Protein AF-0000000080176577 (afdb_homodimer)

Structure (mmCIF, N/CA/C/O backbone):
data_AF-0000000080176577-model_v1
#
loop_
_entity.id
_entity.type
_entity.pdbx_description
1 polymer Interleukin-17C
#
loop_
_atom_site.group_PDB
_atom_site.id
_atom_site.type_symbol
_atom_site.label_atom_id
_atom_site.label_alt_id
_atom_site.label_comp_id
_atom_site.label_asym_id
_atom_site.label_entity_id
_atom_site.label_seq_id
_atom_site.pdbx_PDB_ins_code
_atom_site.Cartn_x
_atom_site.Cartn_y
_atom_site.Cartn_z
_atom_site.occupancy
_atom_site.B_iso_or_equiv
_atom_site.auth_seq_id
_atom_site.auth_comp_id
_atom_site.auth_asym_id
_atom_site.auth_atom_id
_atom_site.pdbx_PDB_model_num
ATOM 1 N N . MET A 1 1 ? 22.406 46.312 59.625 1 52.75 1 MET A N 1
ATOM 2 C CA . MET A 1 1 ? 22.312 46.375 58.188 1 52.75 1 MET A CA 1
ATOM 3 C C . MET A 1 1 ? 22.375 45 57.562 1 52.75 1 MET A C 1
ATOM 5 O O . MET A 1 1 ? 21.953 44.812 56.406 1 52.75 1 MET A O 1
ATOM 9 N N . GLN A 1 2 ? 22.859 44 58.375 1 66.06 2 GLN A N 1
ATOM 10 C CA . GLN A 1 2 ? 23.062 42.688 57.812 1 66.06 2 GLN A CA 1
ATOM 11 C C . GLN A 1 2 ? 21.766 41.875 57.812 1 66.06 2 GLN A C 1
ATOM 13 O O . GLN A 1 2 ? 21.547 41.031 56.969 1 66.06 2 GLN A O 1
ATOM 18 N N . SER A 1 3 ? 20.875 42.25 58.719 1 69.19 3 SER A N 1
ATOM 19 C CA . SER A 1 3 ? 19.672 41.438 58.875 1 69.19 3 SER A CA 1
ATOM 20 C C . SER A 1 3 ? 18.641 41.75 57.812 1 69.19 3 SER A C 1
ATOM 22 O O . SER A 1 3 ? 17.891 40.875 57.375 1 69.19 3 SER A O 1
ATOM 24 N N . LEU A 1 4 ? 18.781 43.062 57.312 1 67.75 4 LEU A N 1
ATOM 25 C CA . LEU A 1 4 ? 17.828 43.469 56.312 1 67.75 4 LEU A CA 1
ATOM 26 C C . LEU A 1 4 ? 18.156 42.844 54.938 1 67.75 4 LEU A C 1
ATOM 28 O O . LEU A 1 4 ? 17.266 42.531 54.156 1 67.75 4 LEU A O 1
ATOM 32 N N . TRP A 1 5 ? 19.5 42.469 54.844 1 66.94 5 TRP A N 1
ATOM 33 C CA . TRP A 1 5 ? 19.938 41.875 53.594 1 66.94 5 TRP A CA 1
ATOM 34 C C . TRP A 1 5 ? 19.5 40.406 53.5 1 66.94 5 TRP A C 1
ATOM 36 O O . TRP A 1 5 ? 19.172 39.938 52.406 1 66.94 5 TRP A O 1
ATOM 46 N N . PHE A 1 6 ? 19.297 39.75 54.688 1 67.69 6 PHE A N 1
ATOM 47 C CA . PHE A 1 6 ? 18.906 38.344 54.688 1 67.69 6 PHE A CA 1
ATOM 48 C C . PHE A 1 6 ? 17.438 38.188 54.344 1 67.69 6 PHE A C 1
ATOM 50 O O . PHE A 1 6 ? 17.031 37.25 53.656 1 67.69 6 PHE A O 1
ATOM 57 N N . LEU A 1 7 ? 16.609 39.219 54.75 1 65.81 7 LEU A N 1
ATOM 58 C CA . LEU A 1 7 ? 15.172 39.125 54.5 1 65.81 7 LEU A CA 1
ATOM 59 C C . LEU A 1 7 ? 14.859 39.438 53.031 1 65.81 7 LEU A C 1
ATOM 61 O O . LEU A 1 7 ? 13.969 38.812 52.438 1 65.81 7 LEU A O 1
ATOM 65 N N . LEU A 1 8 ? 15.789 40.25 52.375 1 65.69 8 LEU A N 1
ATOM 66 C CA . LEU A 1 8 ? 15.578 40.594 50.969 1 65.69 8 LEU A CA 1
ATOM 67 C C . LEU A 1 8 ? 15.984 39.438 50.062 1 65.69 8 LEU A C 1
ATOM 69 O O . LEU A 1 8 ? 15.328 39.156 49.062 1 65.69 8 LEU A O 1
ATOM 73 N N . LEU A 1 9 ? 16.969 38.625 50.562 1 65.12 9 LEU A N 1
ATOM 74 C CA . LEU A 1 9 ? 17.438 37.469 49.781 1 65.12 9 LEU A CA 1
ATOM 75 C C . LEU A 1 9 ? 16.406 36.344 49.812 1 65.12 9 LEU A C 1
ATOM 77 O O . LEU A 1 9 ? 16.188 35.656 48.812 1 65.12 9 LEU A O 1
ATOM 81 N N . LEU A 1 10 ? 15.648 36.219 50.938 1 62.78 10 LEU A N 1
ATOM 82 C CA . LEU A 1 10 ? 14.672 35.156 51.031 1 62.78 10 LEU A CA 1
ATOM 83 C C . LEU A 1 10 ? 13.43 35.469 50.219 1 62.78 10 LEU A C 1
ATOM 85 O O . LEU A 1 10 ? 12.828 34.562 49.625 1 62.78 10 LEU A O 1
ATOM 89 N N . ALA A 1 11 ? 13.102 36.812 50.062 1 64.94 11 ALA A N 1
ATOM 90 C CA . ALA A 1 11 ? 11.93 37.219 49.281 1 64.94 11 ALA A CA 1
ATOM 91 C C . ALA A 1 11 ? 12.18 37.031 47.781 1 64.94 11 ALA A C 1
ATOM 93 O O . ALA A 1 11 ? 11.281 36.656 47.031 1 64.94 11 ALA A O 1
ATOM 94 N N . VAL A 1 12 ? 13.508 37.188 47.375 1 60.97 12 VAL A N 1
ATOM 95 C CA . VAL A 1 12 ? 13.836 37.031 45.969 1 60.97 12 VAL A CA 1
ATOM 96 C C . VAL A 1 12 ? 13.859 35.531 45.594 1 60.97 12 VAL A C 1
ATOM 98 O O . VAL A 1 12 ? 13.469 35.156 44.469 1 60.97 12 VAL A O 1
ATOM 101 N N . PHE A 1 13 ? 14.211 34.656 46.531 1 60.81 13 PHE A N 1
ATOM 102 C CA . PHE A 1 13 ? 14.266 33.219 46.25 1 60.81 13 PHE A CA 1
ATOM 103 C C . PHE A 1 13 ? 12.859 32.625 46.156 1 60.81 13 PHE A C 1
ATOM 105 O O . PHE A 1 13 ? 12.625 31.719 45.344 1 60.81 13 PHE A O 1
ATOM 112 N N . SER A 1 14 ? 11.906 33.219 46.875 1 58.22 14 SER A N 1
ATOM 113 C CA . SER A 1 14 ? 10.547 32.688 46.812 1 58.22 14 SER A CA 1
ATOM 114 C C . SER A 1 14 ? 9.852 33.125 45.531 1 58.22 14 SER A C 1
ATOM 116 O O . SER A 1 14 ? 9.055 32.344 44.969 1 58.22 14 SER A O 1
ATOM 118 N N . ALA A 1 15 ? 10.172 34.344 45 1 56.59 15 ALA A N 1
ATOM 119 C CA . ALA A 1 15 ? 9.531 34.812 43.781 1 56.59 15 ALA A CA 1
ATOM 120 C C . ALA A 1 15 ? 10.062 34.062 42.562 1 56.59 15 ALA A C 1
ATOM 122 O O . ALA A 1 15 ? 9.32 33.812 41.594 1 56.59 15 ALA A O 1
ATOM 123 N N . CYS A 1 16 ? 11.336 33.562 42.688 1 50.88 16 CYS A N 1
ATOM 124 C CA . CYS A 1 16 ? 11.914 32.875 41.531 1 50.88 16 CYS A CA 1
ATOM 125 C C . CYS A 1 16 ? 11.367 31.469 41.375 1 50.88 16 CYS A C 1
ATOM 127 O O . CYS A 1 16 ? 11.352 30.906 40.281 1 50.88 16 CYS A O 1
ATOM 129 N N . HIS A 1 17 ? 11.047 30.828 42.562 1 52.59 17 HIS A N 1
ATOM 130 C CA . HIS A 1 17 ? 10.57 29.453 42.438 1 52.59 17 HIS A CA 1
ATOM 131 C C . HIS A 1 17 ? 9.172 29.406 41.844 1 52.59 17 HIS A C 1
ATOM 133 O O . HIS A 1 17 ? 8.789 28.406 41.2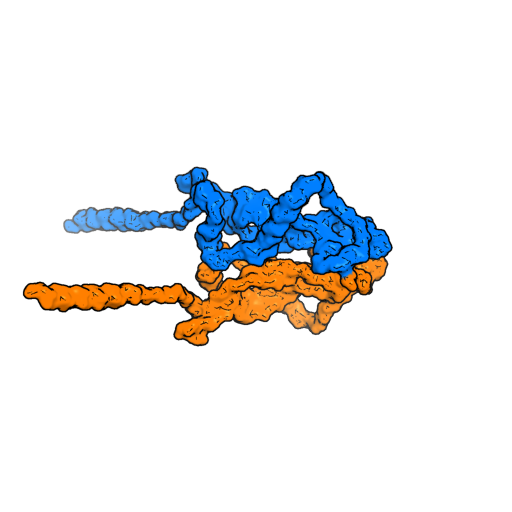5 1 52.59 17 HIS A O 1
ATOM 139 N N . VAL A 1 18 ? 8.398 30.484 42.125 1 47.84 18 VAL A N 1
ATOM 140 C CA . VAL A 1 18 ? 7.027 30.375 41.625 1 47.84 18 VAL A CA 1
ATOM 141 C C . VAL A 1 18 ? 7.008 30.484 40.094 1 47.84 18 VAL A C 1
ATOM 143 O O . VAL A 1 18 ? 6.125 29.922 39.438 1 47.84 18 VAL A O 1
ATOM 146 N N . TYR A 1 19 ? 8 31.172 39.531 1 48.25 19 TYR A N 1
ATOM 147 C CA . TYR A 1 19 ? 7.801 31.453 38.094 1 48.25 19 TYR A CA 1
ATOM 148 C C . TYR A 1 19 ? 8.078 30.203 37.25 1 48.25 19 TYR A C 1
ATOM 150 O O . TYR A 1 19 ? 7.746 30.172 36.062 1 48.25 19 TYR A O 1
ATOM 158 N N . ALA A 1 20 ? 8.867 29.359 37.875 1 45.28 20 ALA A N 1
ATOM 159 C CA . ALA A 1 20 ? 9.273 28.344 36.906 1 45.28 20 ALA A CA 1
ATOM 160 C C . ALA A 1 20 ? 8.211 27.25 36.781 1 45.28 20 ALA A C 1
ATOM 162 O O . ALA A 1 20 ? 8.445 26.234 36.156 1 45.28 20 ALA A O 1
ATOM 163 N N . LYS A 1 21 ? 7.254 27.297 37.688 1 46.28 21 LYS A N 1
ATOM 164 C CA . LYS A 1 21 ? 6.324 26.234 37.312 1 46.28 21 LYS A CA 1
ATOM 165 C C . LYS A 1 21 ? 5.754 26.469 35.938 1 46.28 21 LYS A C 1
ATOM 167 O O . LYS A 1 21 ? 4.785 27.219 35.75 1 46.28 21 LYS A O 1
ATOM 172 N N . GLY A 1 22 ? 6.59 26.672 34.969 1 42.62 22 GLY A N 1
ATOM 173 C CA . GLY A 1 22 ? 6.055 26.625 33.625 1 42.62 22 GLY A CA 1
ATOM 174 C C . GLY A 1 22 ? 5.031 25.531 33.406 1 42.62 22 GLY A C 1
ATOM 175 O O . GLY A 1 22 ? 5.305 24.359 33.688 1 42.62 22 GLY A O 1
ATOM 176 N N . ASN A 1 23 ? 3.766 25.734 33.719 1 42.25 23 ASN A N 1
ATOM 177 C CA . ASN A 1 23 ? 2.719 24.812 33.281 1 42.25 23 ASN A CA 1
ATOM 178 C C . ASN A 1 23 ? 3.07 24.172 31.938 1 42.25 23 ASN A C 1
ATOM 180 O O . ASN A 1 23 ? 3.113 24.844 30.906 1 42.25 23 ASN A O 1
ATOM 184 N N . HIS A 1 24 ? 3.994 23.328 31.906 1 46.44 24 HIS A N 1
ATOM 185 C CA . HIS A 1 24 ? 4.07 22.547 30.672 1 46.44 24 HIS A CA 1
ATOM 186 C C . HIS A 1 24 ? 2.68 22.219 30.141 1 46.44 24 HIS A C 1
ATOM 188 O O . HIS A 1 24 ? 2 21.344 30.672 1 46.44 24 HIS A O 1
ATOM 194 N N . LYS A 1 25 ? 1.824 23.156 29.797 1 49.69 25 LYS A N 1
ATOM 195 C CA . LYS A 1 25 ? 0.596 22.844 29.078 1 49.69 25 LYS A CA 1
ATOM 196 C C . LYS A 1 25 ? 0.783 21.609 28.188 1 49.69 25 LYS A C 1
ATOM 198 O O . LYS A 1 25 ? 1.709 21.562 27.375 1 49.69 25 LYS A O 1
ATOM 203 N N . LYS A 1 26 ? 0.485 20.438 28.656 1 54.09 26 LYS A N 1
ATOM 204 C CA . LYS A 1 26 ? 0.38 19.234 27.828 1 54.09 26 LYS A CA 1
ATOM 205 C C . LYS A 1 26 ? -0.144 19.562 26.438 1 54.09 26 LYS A C 1
ATOM 207 O O . LYS A 1 26 ? -1.074 20.359 26.281 1 54.09 26 LYS A O 1
ATOM 212 N N . PRO A 1 27 ? 0.603 19.234 25.406 1 56.47 27 PRO A N 1
ATOM 213 C CA . PRO A 1 27 ? 0.072 19.562 24.078 1 56.47 27 PRO A CA 1
ATOM 214 C C . PRO A 1 27 ? -1.418 19.25 23.938 1 56.47 27 PRO A C 1
ATOM 216 O O . PRO A 1 27 ? -1.877 18.203 24.406 1 56.47 27 PRO A O 1
ATOM 219 N N . HIS A 1 28 ? -2.318 20.266 24 1 65.31 28 HIS A N 1
ATOM 220 C CA . HIS A 1 28 ? -3.77 20.172 23.891 1 65.31 28 HIS A CA 1
ATOM 221 C C . HIS A 1 28 ? -4.176 19.203 22.781 1 65.31 28 HIS A C 1
ATOM 223 O O . HIS A 1 28 ? -3.855 19.406 21.609 1 65.31 28 HIS A O 1
ATOM 229 N N . VAL A 1 29 ? -4.418 17.875 23.156 1 79.06 29 VAL A N 1
ATOM 230 C CA . VAL A 1 29 ? -4.965 16.875 22.234 1 79.06 29 VAL A CA 1
ATOM 231 C C . VAL A 1 29 ? -6.363 17.297 21.781 1 79.06 29 VAL A C 1
ATOM 233 O O . VAL A 1 29 ? -7.195 17.688 22.609 1 79.06 29 VAL A O 1
ATOM 236 N N . HIS A 1 30 ? -6.539 17.484 20.5 1 85.44 30 HIS A N 1
ATOM 237 C CA . HIS A 1 30 ? -7.852 17.828 19.969 1 85.44 30 HIS A CA 1
ATOM 238 C C . HIS A 1 30 ? -8.828 16.656 20.094 1 85.44 30 HIS A C 1
ATOM 240 O O . HIS A 1 30 ? -8.484 15.523 19.766 1 85.44 30 HIS A O 1
ATOM 246 N N . CYS A 1 31 ? -9.945 16.953 20.672 1 90.81 31 CYS A N 1
ATOM 247 C CA . CYS A 1 31 ? -10.969 15.938 20.891 1 90.81 31 CYS A CA 1
ATOM 248 C C . CYS A 1 31 ? -12.234 16.25 20.109 1 90.81 31 CYS A C 1
ATOM 250 O O . CYS A 1 31 ? -12.531 17.422 19.859 1 90.81 31 CYS A O 1
ATOM 252 N N . PHE A 1 32 ? -12.922 15.211 19.672 1 89.31 32 PHE A N 1
ATOM 253 C CA . PHE A 1 32 ? -14.141 15.312 18.891 1 89.31 32 PHE A CA 1
ATOM 254 C C . PHE A 1 32 ? -15.305 14.625 19.594 1 89.31 32 PHE A C 1
ATOM 256 O O . PHE A 1 32 ? -15.117 13.625 20.281 1 89.31 32 PHE A O 1
ATOM 263 N N . THR A 1 33 ? -16.484 15.195 19.375 1 88.5 33 THR A N 1
ATOM 264 C CA . THR A 1 33 ? -17.688 14.516 19.812 1 88.5 33 THR A CA 1
ATOM 265 C C . THR A 1 33 ? -18.156 13.5 18.781 1 88.5 33 THR A C 1
ATOM 267 O O . THR A 1 33 ? -17.734 13.539 17.625 1 88.5 33 THR A O 1
ATOM 270 N N . ASN A 1 34 ? -19.031 12.641 19.219 1 84.44 34 ASN A N 1
ATOM 271 C CA . ASN A 1 34 ? -19.609 11.664 18.312 1 84.44 34 ASN A CA 1
ATOM 272 C C . ASN A 1 34 ? -20.344 12.344 17.156 1 84.44 34 ASN A C 1
ATOM 274 O O . ASN A 1 34 ? -20.344 11.844 16.031 1 84.44 34 ASN A O 1
ATOM 278 N N . GLN A 1 35 ? -20.922 13.43 17.406 1 83.69 35 GLN A N 1
ATOM 279 C CA . GLN A 1 35 ? -21.672 14.164 16.391 1 83.69 35 GLN A CA 1
ATOM 280 C C . GLN A 1 35 ? -20.734 14.742 15.336 1 83.69 35 GLN A C 1
ATOM 282 O O . GLN A 1 35 ? -21.031 14.711 14.148 1 83.69 35 GLN A O 1
ATOM 287 N N . GLU A 1 36 ? -19.594 15.188 15.875 1 83.62 36 GLU A N 1
ATOM 288 C CA . GLU A 1 36 ? -18.594 15.742 14.961 1 83.62 36 GLU A CA 1
ATOM 289 C C . GLU A 1 36 ? -17.984 14.664 14.086 1 83.62 36 GLU A C 1
ATOM 291 O O . GLU A 1 36 ? -17.547 14.938 12.961 1 83.62 36 GLU A O 1
ATOM 296 N N . LEU A 1 37 ? -17.953 13.508 14.656 1 82.56 37 LEU A N 1
ATOM 297 C CA . LEU A 1 37 ? -17.328 12.398 13.945 1 82.56 37 LEU A CA 1
ATOM 298 C C . LEU A 1 37 ? -18.312 11.773 12.953 1 82.56 37 LEU A C 1
ATOM 300 O O . LEU A 1 37 ? -17.906 10.992 12.086 1 82.56 37 LEU A O 1
ATOM 304 N N . ALA A 1 38 ? -19.656 12.023 13.109 1 74.06 38 ALA A N 1
ATOM 305 C CA . ALA A 1 38 ? -20.688 11.43 12.25 1 74.06 38 ALA A CA 1
ATOM 306 C C . ALA A 1 38 ? -20.609 12 10.836 1 74.06 38 ALA A C 1
ATOM 308 O O . ALA A 1 38 ? -21.031 11.352 9.875 1 74.06 38 ALA A O 1
ATOM 309 N N . SER A 1 39 ? -20.359 13.281 10.797 1 61.97 39 SER A N 1
ATOM 310 C CA . SER A 1 39 ? -20.25 13.898 9.484 1 61.97 39 SER A CA 1
ATOM 311 C C . SER A 1 39 ? -18.859 13.711 8.891 1 61.97 39 SER A C 1
ATOM 313 O O . SER A 1 39 ? -17.906 13.406 9.617 1 61.97 39 SER A O 1
ATOM 315 N N . PRO A 1 40 ? -18.766 14.156 7.707 1 58.88 40 PRO A N 1
ATOM 316 C CA . PRO A 1 40 ? -17.609 13.797 6.883 1 58.88 40 PRO A CA 1
ATOM 317 C C . PRO A 1 40 ? -16.281 14.102 7.566 1 58.88 40 PRO A C 1
ATOM 319 O O . PRO A 1 40 ? -16.188 15.039 8.359 1 58.88 40 PRO A O 1
ATOM 322 N N . SER A 1 41 ? -15.273 13.031 7.664 1 63.78 41 SER A N 1
ATOM 323 C CA . SER A 1 41 ? -13.945 12.617 8.109 1 63.78 41 SER A CA 1
ATOM 324 C C . SER A 1 41 ? -12.883 13.648 7.723 1 63.78 41 SER A C 1
ATOM 326 O O . SER A 1 41 ? -11.766 13.617 8.242 1 63.78 41 SER A O 1
ATOM 328 N N . LYS A 1 42 ? -13.391 14.812 7.094 1 73.44 42 LYS A N 1
ATOM 329 C CA . LYS A 1 42 ? -12.367 15.711 6.559 1 73.44 42 LYS A CA 1
ATOM 330 C C . LYS A 1 42 ? -11.641 16.438 7.68 1 73.44 42 LYS A C 1
ATOM 332 O O . LYS A 1 42 ? -10.422 16.609 7.633 1 73.44 42 LYS A O 1
ATOM 337 N N . ARG A 1 43 ? -12.453 16.812 8.688 1 77.56 43 ARG A N 1
ATOM 338 C CA . ARG A 1 43 ? -11.844 17.562 9.789 1 77.56 43 ARG A CA 1
ATOM 339 C C . ARG A 1 43 ? -10.867 16.672 10.57 1 77.56 43 ARG A C 1
ATOM 341 O O . ARG A 1 43 ? -9.812 17.141 11.008 1 77.56 43 ARG A O 1
ATOM 348 N N . VAL A 1 44 ? -11.281 15.484 10.711 1 81.5 44 VAL A N 1
ATOM 349 C CA . VAL A 1 44 ? -10.438 14.547 11.445 1 81.5 44 VAL A CA 1
ATOM 350 C C . VAL A 1 44 ? -9.125 14.336 10.695 1 81.5 44 VAL A C 1
ATOM 352 O O . VAL A 1 44 ? -8.047 14.406 11.289 1 81.5 44 VAL A O 1
ATOM 355 N N . VAL A 1 45 ? -9.219 14.188 9.422 1 80.25 45 VAL A N 1
ATOM 356 C CA . VAL A 1 45 ? -8.039 13.961 8.594 1 80.25 45 VAL A CA 1
ATOM 357 C C . VAL A 1 45 ? -7.125 15.18 8.641 1 80.25 45 VAL A C 1
ATOM 359 O O . VAL A 1 45 ? -5.914 15.047 8.852 1 80.25 45 VAL A O 1
ATOM 362 N N . GLN A 1 46 ? -7.766 16.344 8.57 1 79.56 46 GLN A N 1
ATOM 363 C CA . GLN A 1 46 ? -7 17.594 8.547 1 79.56 46 GLN A CA 1
ATOM 364 C C . GLN A 1 46 ? -6.246 17.797 9.859 1 79.56 46 GLN A C 1
ATOM 366 O O . GLN A 1 46 ? -5.098 18.234 9.859 1 79.56 46 GLN A O 1
ATOM 371 N N . HIS A 1 47 ? -6.891 17.391 10.844 1 80.5 47 HIS A N 1
ATOM 372 C CA . HIS A 1 47 ? -6.297 17.672 12.148 1 80.5 47 HIS A CA 1
ATOM 373 C C . HIS A 1 47 ? -5.227 16.641 12.492 1 80.5 47 HIS A C 1
ATOM 375 O O . HIS A 1 47 ? -4.176 16.984 13.039 1 80.5 47 HIS A O 1
ATOM 381 N N . PHE A 1 48 ? -5.422 15.438 12.195 1 85.38 48 PHE A N 1
ATOM 382 C CA . PHE A 1 48 ? -4.555 14.383 12.719 1 85.38 48 PHE A CA 1
ATOM 383 C C . PHE A 1 48 ? -3.539 13.953 11.672 1 85.38 48 PHE A C 1
ATOM 385 O O . PHE A 1 48 ? -2.51 13.359 12 1 85.38 48 PHE A O 1
ATOM 392 N N . VAL A 1 49 ? -3.762 14.094 10.406 1 82.56 49 VAL A N 1
ATOM 393 C CA . VAL A 1 49 ? -2.848 13.664 9.344 1 82.56 49 VAL A CA 1
ATOM 394 C C . VAL A 1 49 ? -2.336 14.891 8.586 1 82.56 49 VAL A C 1
ATOM 396 O O . VAL A 1 49 ? -1.174 15.273 8.734 1 82.56 49 VAL A O 1
ATOM 399 N N . GLY A 1 50 ? -3.197 15.578 7.926 1 77.62 50 GLY A N 1
ATOM 400 C CA . GLY A 1 50 ? -2.861 16.75 7.141 1 77.62 50 GLY A CA 1
ATOM 401 C C . GLY A 1 50 ? -3.986 17.203 6.23 1 77.62 50 GLY A C 1
ATOM 402 O O . GLY A 1 50 ? -4.891 16.422 5.922 1 77.62 50 GLY A O 1
ATOM 403 N N . HIS A 1 51 ? -3.846 18.406 5.863 1 74.38 51 HIS A N 1
ATOM 404 C CA . HIS A 1 51 ? -4.934 19.031 5.113 1 74.38 51 HIS A CA 1
ATOM 405 C C . HIS A 1 51 ? -4.938 18.562 3.66 1 74.38 51 HIS A C 1
ATOM 407 O O . HIS A 1 51 ? -5.945 18.688 2.967 1 74.38 51 HIS A O 1
ATOM 413 N N . ARG A 1 52 ? -3.896 17.969 3.268 1 79.06 52 ARG A N 1
ATOM 414 C CA . ARG A 1 52 ? -3.83 17.672 1.843 1 79.06 52 ARG A CA 1
ATOM 415 C C . ARG A 1 52 ? -3.945 16.172 1.6 1 79.06 52 ARG A C 1
ATOM 417 O O . ARG A 1 52 ? -4.07 15.727 0.455 1 79.06 52 ARG A O 1
ATOM 424 N N . MET A 1 53 ? -4 15.461 2.682 1 82.44 53 MET A N 1
ATOM 425 C CA . MET A 1 53 ? -4.125 14.016 2.539 1 82.44 53 MET A CA 1
ATOM 426 C C . MET A 1 53 ? -5.547 13.625 2.146 1 82.44 53 MET A C 1
ATOM 428 O O . MET A 1 53 ? -6.516 14.195 2.662 1 82.44 53 MET A O 1
ATOM 432 N N . ASP A 1 54 ? -5.656 12.711 1.166 1 87.12 54 ASP A N 1
ATOM 433 C CA . ASP A 1 54 ? -6.941 12.227 0.672 1 87.12 54 ASP A CA 1
ATOM 434 C C . ASP A 1 54 ? -6.973 10.703 0.619 1 87.12 54 ASP A C 1
ATOM 436 O O . ASP A 1 54 ? -6.453 10.102 -0.322 1 87.12 54 ASP A O 1
ATOM 440 N N . TRP A 1 55 ? -7.703 10.102 1.507 1 89.38 55 TRP A N 1
ATOM 441 C CA . TRP A 1 55 ? -7.754 8.641 1.596 1 89.38 55 TRP A CA 1
ATOM 442 C C . TRP A 1 55 ? -8.477 8.047 0.393 1 89.38 55 TRP A C 1
ATOM 444 O O . TRP A 1 55 ? -8.289 6.875 0.063 1 89.38 55 TRP A O 1
ATOM 454 N N . SER A 1 56 ? -9.281 8.812 -0.235 1 89.31 56 SER A N 1
ATOM 455 C CA . SER A 1 56 ? -10.055 8.281 -1.348 1 89.31 56 SER A CA 1
ATOM 456 C C . SER A 1 56 ? -9.164 7.922 -2.527 1 89.31 56 SER A C 1
ATOM 458 O O . SER A 1 56 ? -9.594 7.223 -3.447 1 89.31 56 SER A O 1
ATOM 460 N N . LYS A 1 57 ? -7.902 8.328 -2.455 1 91.12 57 LYS A N 1
ATOM 461 C CA . LYS A 1 57 ? -6.969 8.055 -3.543 1 91.12 57 LYS A CA 1
ATOM 462 C C . LYS A 1 57 ? -6.25 6.723 -3.326 1 91.12 57 LYS A C 1
ATOM 464 O O . LYS A 1 57 ? -5.547 6.242 -4.215 1 91.12 57 LYS A O 1
ATOM 469 N N . TYR A 1 58 ? -6.473 6.156 -2.158 1 92.75 58 TYR A N 1
ATOM 470 C CA . TYR A 1 58 ? -5.934 4.824 -1.905 1 92.75 58 TYR A CA 1
ATOM 471 C C . TYR A 1 58 ? -6.844 3.75 -2.49 1 92.75 58 TYR A C 1
ATOM 473 O O . TYR A 1 58 ? -8.07 3.834 -2.379 1 92.75 58 TYR A O 1
ATOM 481 N N . SER A 1 59 ? -6.246 2.74 -3.064 1 92.62 59 SER A N 1
ATOM 482 C CA . SER A 1 59 ? -6.984 1.692 -3.764 1 92.62 59 SER A CA 1
ATOM 483 C C . SER A 1 59 ? -7.988 1.011 -2.838 1 92.62 59 SER A C 1
ATOM 485 O O . SER A 1 59 ? -9.133 0.766 -3.227 1 92.62 59 SER A O 1
ATOM 487 N N . CYS A 1 60 ? -7.562 0.751 -1.571 1 94.88 60 CYS A N 1
ATOM 488 C CA . CYS A 1 60 ? -8.414 -0.013 -0.664 1 94.88 60 CYS A CA 1
ATOM 489 C C . CYS A 1 60 ? -9.602 0.816 -0.204 1 94.88 60 CYS A C 1
ATOM 491 O O . CYS A 1 60 ? -10.57 0.274 0.329 1 94.88 60 CYS A O 1
ATOM 493 N N . VAL A 1 61 ? -9.508 2.145 -0.365 1 94.12 61 VAL A N 1
ATOM 494 C CA . VAL A 1 61 ? -10.633 3.01 -0.03 1 94.12 61 VAL A CA 1
ATOM 495 C C . VAL A 1 61 ? -11.523 3.193 -1.256 1 94.12 61 VAL A C 1
ATOM 497 O O . VAL A 1 61 ? -12.75 3.121 -1.153 1 94.12 61 VAL A O 1
ATOM 500 N N . GLU A 1 62 ? -10.891 3.381 -2.391 1 93.25 62 GLU A N 1
ATOM 501 C CA . GLU A 1 62 ? -11.625 3.521 -3.643 1 93.25 62 GLU A CA 1
ATOM 502 C C . GLU A 1 62 ? -12.492 2.297 -3.914 1 93.25 62 GLU A C 1
ATOM 504 O O . GLU A 1 62 ? -13.633 2.426 -4.363 1 93.25 62 GLU A O 1
ATOM 509 N N . LEU A 1 63 ? -12.008 1.152 -3.648 1 94.94 63 LEU A N 1
ATOM 510 C CA . LEU A 1 63 ? -12.68 -0.11 -3.943 1 94.94 63 LEU A CA 1
ATOM 511 C C . LEU A 1 63 ? -13.922 -0.275 -3.084 1 94.94 63 LEU A C 1
ATOM 513 O O . LEU A 1 63 ? -14.859 -0.976 -3.473 1 94.94 63 LEU A O 1
ATOM 517 N N . VAL A 1 64 ? -13.93 0.38 -1.863 1 95.81 64 VAL A N 1
ATOM 518 C CA . VAL A 1 64 ? -15.078 0.255 -0.967 1 95.81 64 VAL A CA 1
ATOM 519 C C . VAL A 1 64 ? -16.344 0.75 -1.667 1 95.81 64 VAL A C 1
ATOM 521 O O . VAL A 1 64 ? -17.375 0.092 -1.621 1 95.81 64 VAL A O 1
ATOM 524 N N . GLU A 1 65 ? -16.25 1.863 -2.285 1 91.81 65 GLU A N 1
ATOM 525 C CA . GLU A 1 65 ? -17.406 2.414 -2.99 1 91.81 65 GLU A CA 1
ATOM 526 C C . GLU A 1 65 ? -17.906 1.45 -4.059 1 91.81 65 GLU A C 1
ATOM 528 O O . GLU A 1 65 ? -19.125 1.247 -4.199 1 91.81 65 GLU A O 1
ATOM 533 N N . GLN A 1 66 ? -17.031 0.872 -4.777 1 90.75 66 GLN A N 1
ATOM 534 C CA . GLN A 1 66 ? -17.391 -0.074 -5.832 1 90.75 66 GLN A CA 1
ATOM 535 C C . GLN A 1 66 ? -18.062 -1.314 -5.254 1 90.75 66 GLN A C 1
ATOM 537 O O . GLN A 1 66 ? -19.047 -1.81 -5.812 1 90.75 66 GLN A O 1
ATOM 542 N N . LEU A 1 67 ? -17.562 -1.752 -4.16 1 93.75 67 LEU A N 1
ATOM 543 C CA . LEU A 1 67 ? -18.094 -2.959 -3.527 1 93.75 67 LEU A CA 1
ATOM 544 C C . LEU A 1 67 ? -19.469 -2.709 -2.932 1 93.75 67 LEU A C 1
ATOM 546 O O . LEU A 1 67 ? -20.344 -3.584 -2.971 1 93.75 67 LEU A O 1
ATOM 550 N N . GLU A 1 68 ? -19.734 -1.586 -2.328 1 92.25 68 GLU A N 1
ATOM 551 C CA . GLU A 1 68 ? -21.016 -1.238 -1.735 1 92.25 68 GLU A CA 1
ATOM 552 C C . GLU A 1 68 ? -22.094 -1.074 -2.807 1 92.25 68 GLU A C 1
ATOM 554 O O . GLU A 1 68 ? -23.266 -1.404 -2.58 1 92.25 68 GLU A O 1
ATOM 559 N N . ASN A 1 69 ? -21.766 -0.594 -3.92 1 88.06 69 ASN A N 1
ATOM 560 C CA . ASN A 1 69 ? -22.703 -0.442 -5.023 1 88.06 69 ASN A CA 1
ATOM 561 C C . ASN A 1 69 ? -23.062 -1.788 -5.648 1 88.06 69 ASN A C 1
ATOM 563 O O . ASN A 1 69 ? -24.172 -1.979 -6.133 1 88.06 69 ASN A O 1
ATOM 567 N N . SER A 1 70 ? -22.094 -2.65 -5.695 1 77.81 70 SER A N 1
ATOM 568 C CA . SER A 1 70 ? -22.359 -3.982 -6.238 1 77.81 70 SER A CA 1
ATOM 569 C C . SER A 1 70 ? -23.203 -4.816 -5.281 1 77.81 70 SER A C 1
ATOM 571 O O . SER A 1 70 ? -24 -5.652 -5.715 1 77.81 70 SER A O 1
ATOM 573 N N . ASP A 1 71 ? -22.938 -4.762 -3.947 1 63.16 71 ASP A N 1
ATOM 574 C CA . ASP A 1 71 ? -23.688 -5.523 -2.953 1 63.16 71 ASP A CA 1
ATOM 575 C C . ASP A 1 71 ? -25.156 -5.113 -2.939 1 63.16 71 ASP A C 1
ATOM 577 O O . ASP A 1 71 ? -26.047 -5.93 -2.645 1 63.16 71 ASP A O 1
ATOM 581 N N . SER A 1 72 ? -25.453 -3.803 -3.039 1 57.22 72 SER A N 1
ATOM 582 C CA . SER A 1 72 ? -26.844 -3.391 -3.117 1 57.22 72 SER A CA 1
ATOM 583 C C . SER A 1 72 ? -27.578 -4.113 -4.246 1 57.22 72 SER A C 1
ATOM 585 O O . SER A 1 72 ? -28.766 -4.422 -4.129 1 57.22 72 SER A O 1
ATOM 587 N N . SER A 1 73 ? -26.969 -4.25 -5.367 1 52.97 73 SER A N 1
ATOM 588 C CA . SER A 1 73 ? -27.625 -4.977 -6.453 1 52.97 73 SER A CA 1
ATOM 589 C C . SER A 1 73 ? -27.641 -6.477 -6.184 1 52.97 73 SER A C 1
ATOM 591 O O . SER A 1 73 ? -28.531 -7.188 -6.672 1 52.97 73 SER A O 1
ATOM 593 N N . LYS A 1 74 ? -26.562 -6.883 -5.473 1 48.06 74 LYS A N 1
ATOM 594 C CA . LYS A 1 74 ? -26.438 -8.312 -5.203 1 48.06 74 LYS A CA 1
ATOM 595 C C . LYS A 1 74 ? -27.141 -8.688 -3.898 1 48.06 74 LYS A C 1
ATOM 597 O O . LYS A 1 74 ? -26.984 -9.805 -3.41 1 48.06 74 LYS A O 1
ATOM 602 N N . ARG A 1 75 ? -27.703 -7.754 -3.047 1 44.16 75 ARG A N 1
ATOM 603 C CA . ARG A 1 75 ? -28.453 -8.219 -1.885 1 44.16 75 ARG A CA 1
ATOM 604 C C . ARG A 1 75 ? -29.312 -9.43 -2.238 1 44.16 75 ARG A C 1
ATOM 606 O O . ARG A 1 75 ? -29.797 -10.125 -1.35 1 44.16 75 ARG A O 1
ATOM 613 N N . ARG A 1 76 ? -30.141 -9.188 -3.318 1 41.31 76 ARG A N 1
ATOM 614 C CA . ARG A 1 76 ? -31.062 -10.305 -3.527 1 41.31 76 ARG A CA 1
ATOM 615 C C . ARG A 1 76 ? -30.297 -11.617 -3.633 1 41.31 76 ARG A C 1
ATOM 617 O O . ARG A 1 76 ? -30.906 -12.688 -3.736 1 41.31 76 ARG A O 1
ATOM 624 N N . LYS A 1 77 ? -29.125 -11.609 -4.438 1 40.97 77 LYS A N 1
ATOM 625 C CA . LYS A 1 77 ? -28.594 -12.953 -4.633 1 40.97 77 LYS A CA 1
ATOM 626 C C . LYS A 1 77 ? -28 -13.5 -3.342 1 40.97 77 LYS A C 1
ATOM 628 O O . LYS A 1 77 ? -27.219 -12.812 -2.67 1 40.97 77 LYS A O 1
ATOM 633 N N . ARG A 1 78 ? -28.375 -14.555 -2.711 1 38.34 78 ARG A N 1
ATOM 634 C CA . ARG A 1 78 ? -28.219 -15.383 -1.521 1 38.34 78 ARG A CA 1
ATOM 635 C C . ARG A 1 78 ? -26.766 -15.383 -1.043 1 38.34 78 ARG A C 1
ATOM 637 O O . ARG A 1 78 ? -25.859 -15 -1.785 1 38.34 78 ARG A O 1
ATOM 644 N N . ASN A 1 79 ? -26.359 -16.156 0.053 1 41.88 79 ASN A N 1
ATOM 645 C CA . ASN A 1 79 ? -25.344 -16.75 0.929 1 41.88 79 ASN A CA 1
ATOM 646 C C . ASN A 1 79 ? -24.141 -17.25 0.141 1 41.88 79 ASN A C 1
ATOM 648 O O . ASN A 1 79 ? -23.547 -18.266 0.485 1 41.88 79 ASN A O 1
ATOM 652 N N . THR A 1 80 ? -23.969 -17.047 -1.138 1 47.06 80 THR A N 1
ATOM 653 C CA . THR A 1 80 ? -23.016 -17.953 -1.778 1 47.06 80 THR A CA 1
ATOM 654 C C . THR A 1 80 ? -21.609 -17.734 -1.222 1 47.06 80 THR A C 1
ATOM 656 O O . THR A 1 80 ? -21.094 -16.625 -1.229 1 47.06 80 THR A O 1
ATOM 659 N N . GLN A 1 81 ? -21.203 -18.453 -0.318 1 52.72 81 GLN A N 1
ATOM 660 C CA . GLN A 1 81 ? -19.859 -18.703 0.177 1 52.72 81 GLN A CA 1
ATOM 661 C C . GLN A 1 81 ? -18.828 -18.531 -0.935 1 52.72 81 GLN A C 1
ATOM 663 O O . GLN A 1 81 ? -18.938 -19.141 -1.999 1 52.72 81 GLN A O 1
ATOM 668 N N . VAL A 1 82 ? -18.297 -17.297 -1.145 1 62.31 82 VAL A N 1
ATOM 669 C CA . VAL A 1 82 ? -17.172 -17.125 -2.047 1 62.31 82 VAL A CA 1
ATOM 670 C C . VAL A 1 82 ? -16.266 -18.359 -2.01 1 62.31 82 VAL A C 1
ATOM 672 O O . VAL A 1 82 ? -15.68 -18.672 -0.974 1 62.31 82 VAL A O 1
ATOM 675 N N . SER A 1 83 ? -16.484 -19.438 -2.785 1 77.88 83 SER A N 1
ATOM 676 C CA . SER A 1 83 ? -15.75 -20.688 -2.918 1 77.88 83 SER A CA 1
ATOM 677 C C . SER A 1 83 ? -14.648 -20.578 -3.963 1 77.88 83 SER A C 1
ATOM 679 O O . SER A 1 83 ? -14.633 -19.641 -4.762 1 77.88 83 SER A O 1
ATOM 681 N N . CYS A 1 84 ? -13.625 -21.375 -3.805 1 87 84 CYS A N 1
ATOM 682 C CA . CYS A 1 84 ? -12.547 -21.516 -4.777 1 87 84 CYS A CA 1
ATOM 683 C C . CYS A 1 84 ? -13.102 -21.891 -6.148 1 87 84 CYS A C 1
ATOM 685 O O . CYS A 1 84 ? -13.773 -22.922 -6.297 1 87 84 CYS A O 1
ATOM 687 N N . PRO A 1 85 ? -12.984 -20.953 -7.07 1 80.44 85 PRO A N 1
ATOM 688 C CA . PRO A 1 85 ? -13.57 -21.219 -8.391 1 80.44 85 PRO A CA 1
ATOM 689 C C . PRO A 1 85 ? -12.828 -22.328 -9.148 1 80.44 85 PRO A C 1
ATOM 691 O O . PRO A 1 85 ? -11.664 -22.594 -8.859 1 80.44 85 PRO A O 1
ATOM 694 N N . ASN A 1 86 ? -13.703 -23.109 -9.898 1 78.19 86 ASN A N 1
ATOM 695 C CA . ASN A 1 86 ? -13.062 -23.859 -10.969 1 78.19 86 ASN A CA 1
ATOM 696 C C . ASN A 1 86 ? -12.578 -22.953 -12.094 1 78.19 86 ASN A C 1
ATOM 698 O O . ASN A 1 86 ? -13.367 -22.188 -12.664 1 78.19 86 ASN A O 1
ATOM 702 N N . PHE A 1 87 ? -11.328 -22.906 -12.148 1 75.38 87 PHE A N 1
ATOM 703 C CA . PHE A 1 87 ? -10.742 -22 -13.133 1 75.38 87 PHE A CA 1
ATOM 704 C C . PHE A 1 87 ? -11.203 -22.359 -14.539 1 75.38 87 PHE A C 1
ATOM 706 O O . PHE A 1 87 ? -11.109 -23.516 -14.961 1 75.38 87 PHE A O 1
ATOM 713 N N . ASN A 1 88 ? -12.07 -21.469 -15.062 1 73.94 88 ASN A N 1
ATOM 714 C CA . ASN A 1 88 ? -12.398 -21.531 -16.484 1 73.94 88 ASN A CA 1
ATOM 715 C C . ASN A 1 88 ? -11.469 -20.656 -17.312 1 73.94 88 ASN A C 1
ATOM 717 O O . ASN A 1 88 ? -11.648 -19.438 -17.375 1 73.94 88 ASN A O 1
ATOM 721 N N . PHE A 1 89 ? -10.492 -21.344 -17.875 1 67.94 89 PHE A N 1
ATOM 722 C CA . PHE A 1 89 ? -9.43 -20.656 -18.609 1 67.94 89 PHE A CA 1
ATOM 723 C C . PHE A 1 89 ? -10.016 -19.703 -19.641 1 67.94 89 PHE A C 1
ATOM 725 O O . PHE A 1 89 ? -9.508 -18.594 -19.828 1 67.94 89 PHE A O 1
ATOM 732 N N . ILE A 1 90 ? -11.086 -20.047 -20.156 1 65.38 90 ILE A N 1
ATOM 733 C CA . ILE A 1 90 ? -11.648 -19.219 -21.219 1 65.38 90 ILE A CA 1
ATOM 734 C C . ILE A 1 90 ? -12.242 -17.938 -20.609 1 65.38 90 ILE A C 1
ATOM 736 O O . ILE A 1 90 ? -11.93 -16.844 -21.062 1 65.38 90 ILE A O 1
ATOM 740 N N . ALA A 1 91 ? -12.945 -18.062 -19.625 1 69.25 91 ALA A N 1
ATOM 741 C CA . ALA A 1 91 ? -13.641 -16.906 -19.047 1 69.25 91 ALA A CA 1
ATOM 742 C C . ALA A 1 91 ? -12.688 -16.047 -18.219 1 69.25 91 ALA A C 1
ATOM 744 O O . ALA A 1 91 ? -12.719 -14.82 -18.297 1 69.25 91 ALA A O 1
ATOM 745 N N . ASP A 1 92 ? -11.797 -16.656 -17.609 1 71.56 92 ASP A N 1
ATOM 746 C CA . ASP A 1 92 ? -10.93 -15.938 -16.688 1 71.56 92 ASP A CA 1
ATOM 747 C C . ASP A 1 92 ? -9.797 -15.234 -17.438 1 71.56 92 ASP A C 1
ATOM 749 O O . ASP A 1 92 ? -9.352 -14.164 -17.031 1 71.56 92 ASP A O 1
ATOM 753 N N . ASN A 1 93 ? -9.453 -15.82 -18.578 1 72 93 ASN A N 1
ATOM 754 C CA . ASN A 1 93 ? -8.406 -15.211 -19.391 1 72 93 ASN A CA 1
ATOM 755 C C . ASN A 1 93 ? -8.875 -13.898 -20.016 1 72 93 ASN A C 1
ATOM 757 O O . ASN A 1 93 ? -8.062 -13.016 -20.281 1 72 93 ASN A O 1
ATOM 761 N N . LYS A 1 94 ? -10.25 -13.773 -20.125 1 75.75 94 LYS A N 1
ATOM 762 C CA . LYS A 1 94 ? -10.773 -12.602 -20.812 1 75.75 94 LYS A CA 1
ATOM 763 C C . LYS A 1 94 ? -10.891 -11.406 -19.859 1 75.75 94 LYS A C 1
ATOM 765 O O . LYS A 1 94 ? -11.016 -10.266 -20.312 1 75.75 94 LYS A O 1
ATOM 770 N N . SER A 1 95 ? -10.703 -11.727 -18.656 1 82.69 95 SER A N 1
ATOM 771 C CA . SER A 1 95 ? -10.828 -10.633 -17.703 1 82.69 95 SER A CA 1
ATOM 772 C C . SER A 1 95 ? -9.57 -9.766 -17.688 1 82.69 95 SER A C 1
ATOM 774 O O . SER A 1 95 ? -8.461 -10.266 -17.891 1 82.69 95 SER A O 1
ATOM 776 N N . ASN A 1 96 ? -9.812 -8.508 -17.531 1 85.44 96 ASN A N 1
ATOM 777 C CA . ASN A 1 96 ? -8.672 -7.609 -17.391 1 85.44 96 ASN A CA 1
ATOM 778 C C . ASN A 1 96 ? -8.211 -7.504 -15.945 1 85.44 96 ASN A C 1
ATOM 780 O O . ASN A 1 96 ? -7.176 -6.906 -15.664 1 85.44 96 ASN A O 1
ATOM 784 N N . GLU A 1 97 ? -8.922 -8.109 -15.094 1 91.5 97 GLU A N 1
ATOM 785 C CA . GLU A 1 97 ? -8.594 -8.016 -13.672 1 91.5 97 GLU A CA 1
ATOM 786 C C . GLU A 1 97 ? -7.57 -9.078 -13.273 1 91.5 97 GLU A C 1
ATOM 788 O O . GLU A 1 97 ? -7.812 -10.273 -13.445 1 91.5 97 GLU A O 1
ATOM 793 N N . ILE A 1 98 ? -6.566 -8.641 -12.719 1 95.62 98 ILE A N 1
ATOM 794 C CA . ILE A 1 98 ? -5.492 -9.531 -12.289 1 95.62 98 ILE A CA 1
ATOM 795 C C . ILE A 1 98 ? -6.039 -10.555 -11.297 1 95.62 98 ILE A C 1
ATOM 797 O O . ILE A 1 98 ? -5.676 -11.734 -11.352 1 95.62 98 ILE A O 1
ATOM 801 N N . SER A 1 99 ? -6.938 -10.164 -10.43 1 95.44 99 SER A N 1
ATOM 802 C CA . SER A 1 99 ? -7.465 -11.016 -9.367 1 95.44 99 SER A CA 1
ATOM 803 C C . SER A 1 99 ? -8.227 -12.203 -9.945 1 95.44 99 SER A C 1
ATOM 805 O O . SER A 1 99 ? -8.211 -13.297 -9.375 1 95.44 99 SER A O 1
ATOM 807 N N . LYS A 1 100 ? -8.828 -12.047 -11.109 1 92.69 100 LYS A N 1
ATOM 808 C CA . LYS A 1 100 ? -9.633 -13.094 -11.734 1 92.69 100 LYS A CA 1
ATOM 809 C C . LYS A 1 100 ? -8.773 -14.023 -12.586 1 92.69 100 LYS A C 1
ATOM 811 O O . LYS A 1 100 ? -9.102 -15.195 -12.75 1 92.69 100 LYS A O 1
ATOM 816 N N . ARG A 1 101 ? -7.707 -13.547 -13.055 1 95.06 101 ARG A N 1
ATOM 817 C CA . ARG A 1 101 ? -6.84 -14.328 -13.922 1 95.06 101 ARG A CA 1
ATOM 818 C C . ARG A 1 101 ? -5.766 -15.055 -13.117 1 95.06 101 ARG A C 1
ATOM 820 O O . ARG A 1 101 ? -5.07 -15.93 -13.633 1 95.06 101 ARG A O 1
ATOM 827 N N . SER A 1 102 ? -5.617 -14.656 -11.859 1 96.44 102 SER A N 1
ATOM 828 C CA . SER A 1 102 ? -4.59 -15.242 -11.008 1 96.44 102 SER A CA 1
ATOM 829 C C . SER A 1 102 ? -4.914 -16.688 -10.664 1 96.44 102 SER A C 1
ATOM 831 O O . SER A 1 102 ? -6.074 -17.031 -10.414 1 96.44 102 SER A O 1
ATOM 833 N N . ILE A 1 103 ? -3.822 -17.531 -10.578 1 96.06 103 ILE A N 1
ATOM 834 C CA . ILE A 1 103 ? -4.031 -18.906 -10.133 1 96.06 103 ILE A CA 1
ATOM 835 C C . ILE A 1 103 ? -4.156 -18.938 -8.609 1 96.06 103 ILE A C 1
ATOM 837 O O . ILE A 1 103 ? -4.34 -20.016 -8.016 1 96.06 103 ILE A O 1
ATOM 841 N N . SER A 1 104 ? -3.99 -17.859 -7.992 1 96.75 104 SER A N 1
ATOM 842 C CA . SER A 1 104 ? -4.422 -17.562 -6.629 1 96.75 104 SER A CA 1
ATOM 843 C C . SER A 1 104 ? -5.496 -16.484 -6.613 1 96.75 104 SER A C 1
ATOM 845 O O . SER A 1 104 ? -5.25 -15.367 -6.156 1 96.75 104 SER A O 1
ATOM 847 N N . PRO A 1 105 ? -6.664 -16.859 -7.113 1 96.06 105 PRO A N 1
ATOM 848 C CA . PRO A 1 105 ? -7.691 -15.828 -7.262 1 96.06 105 PRO A CA 1
ATOM 849 C C . PRO A 1 105 ? -8.117 -15.219 -5.926 1 96.06 105 PRO A C 1
ATOM 851 O O . PRO A 1 105 ? -8.07 -15.898 -4.895 1 96.06 105 PRO A O 1
ATOM 854 N N . TRP A 1 106 ? -8.453 -13.93 -5.996 1 95.94 106 TRP A N 1
ATOM 855 C CA . TRP A 1 106 ? -8.93 -13.281 -4.777 1 95.94 106 TRP A CA 1
ATOM 856 C C . TRP A 1 106 ? -10.086 -12.344 -5.078 1 95.94 106 TRP A C 1
ATOM 858 O O . TRP A 1 106 ? -10.352 -12.031 -6.242 1 95.94 106 TRP A O 1
ATOM 868 N N . THR A 1 107 ? -10.766 -12.062 -4.043 1 94.94 107 THR A N 1
ATOM 869 C CA . THR A 1 107 ? -11.812 -11.039 -4.051 1 94.94 107 THR A CA 1
ATOM 870 C C . THR A 1 107 ? -11.57 -10.023 -2.938 1 94.94 107 THR A C 1
ATOM 872 O O . THR A 1 107 ? -10.633 -10.164 -2.15 1 94.94 107 THR A O 1
ATOM 875 N N . TYR A 1 108 ? -12.32 -8.945 -3.039 1 95.56 108 TYR A N 1
ATOM 876 C CA . TYR A 1 108 ? -12.234 -7.945 -1.98 1 95.56 108 TYR A CA 1
ATOM 877 C C . TYR A 1 108 ? -13.477 -7.977 -1.101 1 95.56 108 TYR A C 1
ATOM 879 O O . TYR A 1 108 ? -14.594 -8.148 -1.598 1 95.56 108 TYR A O 1
ATOM 887 N N . ARG A 1 109 ? -13.18 -7.879 0.152 1 95.75 109 ARG A N 1
ATOM 888 C CA . ARG A 1 109 ? -14.25 -7.723 1.129 1 95.75 109 ARG A CA 1
ATOM 889 C C . ARG A 1 109 ? -14.102 -6.418 1.902 1 95.75 109 ARG A C 1
ATOM 891 O O . ARG A 1 109 ? -12.992 -5.93 2.1 1 95.75 109 ARG A O 1
ATOM 898 N N . ILE A 1 110 ? -15.219 -5.867 2.312 1 96.69 110 ILE A N 1
ATOM 899 C CA . ILE A 1 110 ? -15.172 -4.645 3.105 1 96.69 110 ILE A CA 1
ATOM 900 C C . ILE A 1 110 ? -14.883 -4.984 4.566 1 96.69 110 ILE A C 1
ATOM 902 O O . ILE A 1 110 ? -15.656 -5.703 5.203 1 96.69 110 ILE A O 1
ATOM 906 N N . ASP A 1 111 ? -13.766 -4.621 5.059 1 97.88 111 ASP A N 1
ATOM 907 C CA . ASP A 1 111 ? -13.453 -4.684 6.484 1 97.88 111 ASP A CA 1
ATOM 908 C C . ASP A 1 111 ? -13.945 -3.438 7.211 1 97.88 111 ASP A C 1
ATOM 910 O O . ASP A 1 111 ? -13.594 -2.316 6.84 1 97.88 111 ASP A O 1
ATOM 914 N N . VAL A 1 112 ? -14.742 -3.613 8.219 1 96.69 112 VAL A N 1
ATOM 915 C CA . VAL A 1 112 ? -15.328 -2.494 8.953 1 96.69 112 VAL A CA 1
ATOM 916 C C . VAL A 1 112 ? -14.75 -2.447 10.367 1 96.69 112 VAL A C 1
ATOM 918 O O . VAL A 1 112 ? -14.742 -3.457 11.07 1 96.69 112 VAL A O 1
ATOM 921 N N . ASP A 1 113 ? -14.266 -1.342 10.727 1 95.62 113 ASP A N 1
ATOM 922 C CA . ASP A 1 113 ? -13.789 -1.046 12.07 1 95.62 113 ASP A CA 1
ATOM 923 C C . ASP A 1 113 ? -14.266 0.327 12.539 1 95.62 113 ASP A C 1
ATOM 925 O O . ASP A 1 113 ? -13.812 1.354 12.031 1 95.62 113 ASP A O 1
ATOM 929 N N . GLU A 1 114 ? -15.102 0.387 13.516 1 91.44 114 GLU A N 1
ATOM 930 C CA . GLU A 1 114 ? -15.719 1.629 13.977 1 91.44 114 GLU A CA 1
ATOM 931 C C . GLU A 1 114 ? -14.703 2.508 14.703 1 91.44 114 GLU A C 1
ATOM 933 O O . GLU A 1 114 ? -14.938 3.701 14.906 1 91.44 114 GLU A O 1
ATOM 938 N N . ASN A 1 115 ? -13.656 1.933 15.117 1 92.75 115 ASN A N 1
ATOM 939 C CA . ASN A 1 115 ? -12.656 2.684 15.867 1 92.75 115 ASN A CA 1
ATOM 940 C C . ASN A 1 115 ? -11.484 3.102 14.984 1 92.75 115 ASN A C 1
ATOM 942 O O . ASN A 1 115 ? -10.406 3.42 15.484 1 92.75 115 ASN A O 1
ATOM 946 N N . ARG A 1 116 ? -11.703 3.027 13.719 1 93.31 116 ARG A N 1
ATOM 947 C CA . ARG A 1 116 ? -10.672 3.369 12.75 1 93.31 116 ARG A CA 1
ATOM 948 C C . ARG A 1 116 ? -11.188 4.391 11.742 1 93.31 116 ARG A C 1
ATOM 950 O O . ARG A 1 116 ? -12.375 4.41 11.414 1 93.31 116 ARG A O 1
ATOM 957 N N . PHE A 1 117 ? -10.297 5.316 11.336 1 89.31 117 PHE A N 1
ATOM 958 C CA . PHE A 1 117 ? -10.562 6.156 10.18 1 89.31 117 PHE A CA 1
ATOM 959 C C . PHE A 1 117 ? -9.539 5.902 9.078 1 89.31 117 PHE A C 1
ATOM 961 O O . PHE A 1 117 ? -8.336 5.961 9.312 1 89.31 117 PHE A O 1
ATOM 968 N N . PRO A 1 118 ? -9.938 5.699 7.805 1 91.56 118 PRO A N 1
ATOM 969 C CA . PRO A 1 118 ? -11.312 5.438 7.383 1 91.56 118 PRO A CA 1
ATOM 970 C C . PRO A 1 118 ? -11.891 4.168 8.008 1 91.56 118 PRO A C 1
ATOM 972 O O . PRO A 1 118 ? -11.164 3.197 8.227 1 91.56 118 PRO A O 1
ATOM 975 N N . GLN A 1 119 ? -13.156 4.098 8.164 1 92.56 119 GLN A N 1
ATOM 976 C CA . GLN A 1 119 ? -13.797 2.988 8.867 1 92.56 119 GLN A CA 1
ATOM 977 C C . GLN A 1 119 ? -13.883 1.756 7.969 1 92.56 119 GLN A C 1
ATOM 979 O O . GLN A 1 119 ? -13.875 0.625 8.461 1 92.56 119 GLN A O 1
ATOM 984 N N . LYS A 1 120 ? -14.062 2.031 6.719 1 95.12 120 LYS A N 1
ATOM 985 C CA . LYS A 1 120 ? -14.211 0.934 5.77 1 95.12 120 LYS A CA 1
ATOM 986 C C . LYS A 1 120 ? -13.008 0.844 4.84 1 95.12 120 LYS A C 1
ATOM 988 O O . LYS A 1 120 ? -12.586 1.849 4.262 1 95.12 120 LYS A O 1
ATOM 993 N N . LEU A 1 121 ? -12.43 -0.333 4.781 1 97.06 121 LEU A N 1
ATOM 994 C CA . LEU A 1 121 ? -11.336 -0.63 3.861 1 97.06 121 LEU A CA 1
ATOM 995 C C . LEU A 1 121 ? -11.617 -1.916 3.09 1 97.06 121 LEU A C 1
ATOM 997 O O . LEU A 1 121 ? -12.242 -2.84 3.617 1 97.06 121 LEU A O 1
ATOM 1001 N N . ALA A 1 122 ? -11.195 -1.927 1.867 1 97.62 122 ALA A N 1
ATOM 1002 C CA . ALA A 1 122 ? -11.273 -3.156 1.082 1 97.62 122 ALA A CA 1
ATOM 1003 C C . ALA A 1 122 ? -10.062 -4.051 1.34 1 97.62 122 ALA A C 1
ATOM 1005 O O . ALA A 1 122 ? -8.922 -3.627 1.15 1 97.62 122 ALA A O 1
ATOM 1006 N N . PHE A 1 123 ? -10.32 -5.246 1.778 1 98.12 123 PHE A N 1
ATOM 1007 C CA . PHE A 1 123 ? -9.289 -6.246 2.035 1 98.12 123 PHE A CA 1
ATOM 1008 C C . PHE A 1 123 ? -9.352 -7.367 1.004 1 98.12 123 PHE A C 1
ATOM 1010 O O . PHE A 1 123 ? -10.43 -7.918 0.745 1 98.12 123 PHE A O 1
ATOM 1017 N N . ALA A 1 124 ? -8.211 -7.656 0.448 1 97.88 124 ALA A N 1
ATOM 1018 C CA . ALA A 1 124 ? -8.156 -8.836 -0.41 1 97.88 124 ALA A CA 1
ATOM 1019 C C . ALA A 1 124 ? -8.344 -10.117 0.404 1 97.88 124 ALA A C 1
ATOM 1021 O O . ALA A 1 124 ? -7.828 -10.234 1.517 1 97.88 124 ALA A O 1
ATOM 1022 N N . LYS A 1 125 ? -9.094 -11.031 -0.116 1 97.12 125 LYS A N 1
ATOM 1023 C CA . LYS A 1 125 ? -9.266 -12.383 0.42 1 97.12 125 LYS A CA 1
ATOM 1024 C C . LYS A 1 125 ? -8.992 -13.438 -0.646 1 97.12 125 LYS A C 1
ATOM 1026 O O . LYS A 1 125 ? -9.648 -13.461 -1.688 1 97.12 125 LYS A O 1
ATOM 1031 N N . CYS A 1 126 ? -8.039 -14.305 -0.33 1 97.31 126 CYS A N 1
ATOM 1032 C CA . CYS A 1 126 ? -7.777 -15.398 -1.259 1 97.31 126 CYS A CA 1
ATOM 1033 C C . CYS A 1 126 ? -8.961 -16.359 -1.314 1 97.31 126 CYS A C 1
ATOM 1035 O O . CYS A 1 126 ? -9.461 -16.797 -0.276 1 97.31 126 CYS A O 1
ATOM 1037 N N . LEU A 1 127 ? -9.352 -16.719 -2.457 1 95.56 127 LEU A N 1
ATOM 1038 C CA . LEU A 1 127 ? -10.547 -17.531 -2.635 1 95.56 127 LEU A CA 1
ATOM 1039 C C . LEU A 1 127 ? -10.258 -19 -2.334 1 95.56 127 LEU A C 1
ATOM 1041 O O . LEU A 1 127 ? -11.172 -19.75 -2.016 1 95.56 127 LEU A O 1
ATOM 1045 N N . CYS A 1 128 ? -9.008 -19.391 -2.498 1 95.25 128 CYS A N 1
ATOM 1046 C CA . CYS A 1 128 ? -8.594 -20.781 -2.271 1 95.25 128 CYS A CA 1
ATOM 1047 C C . CYS A 1 128 ? -7.504 -20.844 -1.21 1 95.25 128 CYS A C 1
ATOM 1049 O O . CYS A 1 128 ? -6.781 -19.875 -0.983 1 95.25 128 CYS A O 1
ATOM 1051 N N . ASN A 1 129 ? -7.414 -22.016 -0.538 1 95.94 129 ASN A N 1
ATOM 1052 C CA . ASN A 1 129 ? -6.297 -22.266 0.37 1 95.94 129 ASN A CA 1
ATOM 1053 C C . ASN A 1 129 ? -5.016 -22.594 -0.391 1 95.94 129 ASN A C 1
ATOM 1055 O O . ASN A 1 129 ? -3.916 -22.297 0.077 1 95.94 129 ASN A O 1
ATOM 1059 N N . HIS A 1 130 ? -5.289 -23.188 -1.513 1 96.94 130 HIS A N 1
ATOM 1060 C CA . HIS A 1 130 ? -4.203 -23.547 -2.412 1 96.94 130 HIS A CA 1
ATOM 1061 C C . HIS A 1 130 ? -4.328 -22.828 -3.752 1 96.94 130 HIS A C 1
ATOM 1063 O O . HIS A 1 130 ? -4.996 -21.797 -3.846 1 96.94 130 HIS A O 1
ATOM 1069 N N . CYS A 1 131 ? -3.521 -23.188 -4.711 1 96.81 131 CYS A N 1
ATOM 1070 C CA . CYS A 1 131 ? -3.562 -22.516 -6.008 1 96.81 131 CYS A CA 1
ATOM 1071 C C . CYS A 1 131 ? -4.141 -23.438 -7.074 1 96.81 131 CYS A C 1
ATOM 1073 O O . CYS A 1 131 ? -4.254 -24.656 -6.859 1 96.81 131 CYS A O 1
ATOM 1075 N N . ILE A 1 132 ? -4.504 -22.844 -8.141 1 94.19 132 ILE A N 1
ATOM 1076 C CA . ILE A 1 132 ? -5.172 -23.578 -9.211 1 94.19 132 ILE A CA 1
ATOM 1077 C C . ILE A 1 132 ? -4.137 -24.094 -10.203 1 94.19 132 ILE A C 1
ATOM 1079 O O . ILE A 1 132 ? -3.236 -23.359 -10.609 1 94.19 132 ILE A O 1
ATOM 1083 N N . SER A 1 133 ? -4.324 -25.359 -10.586 1 91.25 133 SER A N 1
ATOM 1084 C CA . SER A 1 133 ? -3.482 -25.953 -11.609 1 91.25 133 SER A CA 1
ATOM 1085 C C . SER A 1 133 ? -3.941 -25.547 -13.008 1 91.25 133 SER A C 1
ATOM 1087 O O . SER A 1 133 ? -5.109 -25.734 -13.359 1 91.25 133 SER A O 1
ATOM 1089 N N . THR A 1 134 ? -2.971 -25.078 -13.75 1 87.12 134 THR A N 1
ATOM 1090 C CA . THR A 1 134 ? -3.328 -24.719 -15.117 1 87.12 134 THR A CA 1
ATOM 1091 C C . THR A 1 134 ? -3.59 -25.969 -15.953 1 87.12 134 THR A C 1
ATOM 1093 O O . THR A 1 134 ? -4.191 -25.891 -17.031 1 87.12 134 THR A O 1
ATOM 1096 N N . TYR A 1 135 ? -3.188 -27.094 -15.523 1 85.44 135 TYR A N 1
ATOM 1097 C CA . TYR A 1 135 ? -3.348 -28.359 -16.234 1 85.44 135 TYR A CA 1
ATOM 1098 C C . TYR A 1 135 ? -4.742 -28.922 -16.016 1 85.44 135 TYR A C 1
ATOM 1100 O O . TYR A 1 135 ? -5.406 -29.344 -16.969 1 85.44 135 TYR A O 1
ATOM 1108 N N . THR A 1 136 ? -5.191 -28.844 -14.773 1 86.69 136 THR A N 1
ATOM 1109 C CA . THR A 1 136 ? -6.453 -29.484 -14.438 1 86.69 136 THR A CA 1
ATOM 1110 C C . THR A 1 136 ? -7.574 -28.469 -14.305 1 86.69 136 THR A C 1
ATOM 1112 O O . THR A 1 136 ? -8.758 -28.812 -14.367 1 86.69 136 THR A O 1
ATOM 1115 N N . GLY A 1 137 ? -7.227 -27.25 -14 1 87.56 137 GLY A N 1
ATOM 1116 C CA . GLY A 1 137 ? -8.211 -26.219 -13.711 1 87.56 137 GLY A CA 1
ATOM 1117 C C . GLY A 1 137 ? -8.75 -26.297 -12.297 1 87.56 137 GLY A C 1
ATOM 1118 O O . GLY A 1 137 ? -9.68 -25.562 -11.945 1 87.56 137 GLY A O 1
ATOM 1119 N N . LYS A 1 138 ? -8.133 -27.172 -11.5 1 90.5 138 LYS A N 1
ATOM 1120 C CA . LYS A 1 138 ? -8.602 -27.375 -10.133 1 90.5 138 LYS A CA 1
ATOM 1121 C C . LYS A 1 138 ? -7.539 -26.969 -9.117 1 90.5 138 LYS A C 1
ATOM 1123 O O . LYS A 1 138 ? -6.363 -26.844 -9.461 1 90.5 138 LYS A O 1
ATOM 1128 N N . GLU A 1 139 ? -8.023 -26.734 -7.945 1 93.19 139 GLU A N 1
ATOM 1129 C CA . GLU A 1 139 ? -7.121 -26.391 -6.848 1 93.19 139 GLU A CA 1
ATOM 1130 C C . GLU A 1 139 ? -6.141 -27.531 -6.578 1 93.19 139 GLU A C 1
ATOM 1132 O O . GLU A 1 139 ? -6.523 -28.703 -6.594 1 93.19 139 GLU A O 1
ATOM 1137 N N . THR A 1 140 ? -4.902 -27.234 -6.441 1 91.56 140 THR A N 1
ATOM 1138 C CA . THR A 1 140 ? -3.857 -28.203 -6.156 1 91.56 140 THR A CA 1
ATOM 1139 C C . THR A 1 140 ? -3.148 -27.875 -4.848 1 91.56 140 THR A C 1
ATOM 1141 O O . THR A 1 140 ? -2.904 -26.703 -4.543 1 91.56 140 THR A O 1
ATOM 1144 N N . SER A 1 141 ? -2.738 -28.906 -4.086 1 93.06 141 SER A N 1
ATOM 1145 C CA . SER A 1 141 ? -2.068 -28.703 -2.805 1 93.06 141 SER A CA 1
ATOM 1146 C C . SER A 1 141 ? -0.565 -28.516 -2.988 1 93.06 141 SER A C 1
ATOM 1148 O O . SER A 1 141 ? 0.167 -28.344 -2.014 1 93.06 141 SER A O 1
ATOM 1150 N N . ALA A 1 142 ? -0.164 -28.5 -4.23 1 92 142 ALA A N 1
ATOM 1151 C CA . ALA A 1 142 ? 1.257 -28.312 -4.516 1 92 142 ALA A CA 1
ATOM 1152 C C . ALA A 1 142 ? 1.709 -26.906 -4.117 1 92 142 ALA A C 1
ATOM 1154 O O . ALA A 1 142 ? 2.895 -26.672 -3.869 1 92 142 ALA A O 1
ATOM 1155 N N . LEU A 1 143 ? 0.786 -26 -4.145 1 95.06 143 LEU A N 1
ATOM 1156 C CA . LEU A 1 143 ? 1.069 -24.594 -3.828 1 95.06 143 LEU A CA 1
ATOM 1157 C C . LEU A 1 143 ? 0.098 -24.078 -2.777 1 95.06 143 LEU A C 1
ATOM 1159 O O . LEU A 1 143 ? -1.041 -24.531 -2.691 1 95.06 143 LEU A O 1
ATOM 1163 N N . ASN A 1 144 ? 0.622 -23.141 -1.989 1 96.5 144 ASN A N 1
ATOM 1164 C CA . ASN A 1 144 ? -0.237 -22.422 -1.061 1 96.5 144 ASN A CA 1
ATOM 1165 C C . ASN A 1 144 ? -0.589 -21.031 -1.591 1 96.5 144 ASN A C 1
ATOM 1167 O O . ASN A 1 144 ? 0.261 -20.344 -2.162 1 96.5 144 ASN A O 1
ATOM 1171 N N . SER A 1 145 ? -1.849 -20.719 -1.493 1 97.75 145 SER A N 1
ATOM 1172 C CA . SER A 1 145 ? -2.273 -19.344 -1.743 1 97.75 145 SER A CA 1
ATOM 1173 C C . SER A 1 145 ? -2.084 -18.469 -0.506 1 97.75 145 SER A C 1
ATOM 1175 O O . SER A 1 145 ? -2.639 -18.766 0.556 1 97.75 145 SER A O 1
ATOM 1177 N N . VAL A 1 146 ? -1.256 -17.422 -0.684 1 97.88 146 VAL A N 1
ATOM 1178 C CA . VAL A 1 146 ? -0.953 -16.609 0.488 1 97.88 146 VAL A CA 1
ATOM 1179 C C . VAL A 1 146 ? -1.225 -15.133 0.181 1 97.88 146 VAL A C 1
ATOM 1181 O O . VAL A 1 146 ? -1.126 -14.703 -0.971 1 97.88 146 VAL A O 1
ATOM 1184 N N . LEU A 1 147 ? -1.542 -14.406 1.271 1 98.38 147 LEU A N 1
ATOM 1185 C CA . LEU A 1 147 ? -1.881 -12.992 1.151 1 98.38 147 LEU A CA 1
ATOM 1186 C C . LEU A 1 147 ? -0.625 -12.148 0.979 1 98.38 147 LEU A C 1
ATOM 1188 O O . LEU A 1 147 ? 0.398 -12.406 1.617 1 98.38 147 LEU A O 1
ATOM 1192 N N . ILE A 1 148 ? -0.719 -11.188 0.093 1 98.31 148 ILE A N 1
ATOM 1193 C CA . ILE A 1 148 ? 0.214 -10.07 0.048 1 98.31 148 ILE A CA 1
ATOM 1194 C C . ILE A 1 148 ? -0.359 -8.891 0.83 1 98.31 148 ILE A C 1
ATOM 1196 O O . ILE A 1 148 ? -1.514 -8.5 0.628 1 98.31 148 ILE A O 1
ATOM 1200 N N . THR A 1 149 ? 0.459 -8.32 1.728 1 96.94 149 THR A N 1
ATOM 1201 C CA . THR A 1 149 ? -0.02 -7.207 2.541 1 96.94 149 THR A CA 1
ATOM 1202 C C . THR A 1 149 ? 0.839 -5.965 2.318 1 96.94 149 THR A C 1
ATOM 1204 O O . THR A 1 149 ? 1.984 -6.066 1.875 1 96.94 149 THR A O 1
ATOM 1207 N N . GLN A 1 150 ? 0.239 -4.848 2.547 1 95.19 150 GLN A N 1
ATOM 1208 C CA . GLN A 1 150 ? 0.938 -3.57 2.479 1 95.19 150 GLN A CA 1
ATOM 1209 C C . GLN A 1 150 ? 0.508 -2.646 3.613 1 95.19 150 GLN A C 1
ATOM 1211 O O . GLN A 1 150 ? -0.66 -2.641 4.008 1 95.19 150 GLN A O 1
ATOM 1216 N N . SER A 1 151 ? 1.453 -1.851 4.035 1 92.31 151 SER A N 1
ATOM 1217 C CA . SER A 1 151 ? 1.166 -0.94 5.137 1 92.31 151 SER A CA 1
ATOM 1218 C C . SER A 1 151 ? 0.414 0.295 4.652 1 92.31 151 SER A C 1
ATOM 1220 O O . SER A 1 151 ? 0.717 0.834 3.588 1 92.31 151 SER A O 1
ATOM 1222 N N . MET A 1 152 ? -0.589 0.698 5.453 1 92.75 152 MET A N 1
ATOM 1223 C CA . MET A 1 152 ? -1.363 1.907 5.188 1 92.75 152 MET A CA 1
ATOM 1224 C C . MET A 1 152 ? -1.591 2.701 6.473 1 92.75 152 MET A C 1
ATOM 1226 O O . MET A 1 152 ? -1.84 2.121 7.527 1 92.75 152 MET A O 1
ATOM 1230 N N . LEU A 1 153 ? -1.479 4.031 6.379 1 91.81 153 LEU A N 1
ATOM 1231 C CA . LEU A 1 153 ? -1.75 4.914 7.508 1 91.81 153 LEU A CA 1
ATOM 1232 C C . LEU A 1 153 ? -3.248 5.012 7.773 1 91.81 153 LEU A C 1
ATOM 1234 O O . LEU A 1 153 ? -4.035 5.23 6.852 1 91.81 153 LEU A O 1
ATOM 1238 N N . VAL A 1 154 ? -3.631 4.824 9 1 93.75 154 VAL A N 1
ATOM 1239 C CA . VAL A 1 154 ? -5.004 5.004 9.461 1 93.75 154 VAL A CA 1
ATOM 1240 C C . VAL A 1 154 ? -5.012 5.754 10.789 1 93.75 154 VAL A C 1
ATOM 1242 O O . VAL A 1 154 ? -3.955 6.012 11.367 1 93.75 154 VAL A O 1
ATOM 1245 N N . LEU A 1 155 ? -6.18 6.215 11.18 1 92.69 155 LEU A N 1
ATOM 1246 C CA . LEU A 1 155 ? -6.359 6.836 12.492 1 92.69 155 LEU A CA 1
ATOM 1247 C C . LEU A 1 155 ? -7.129 5.914 13.43 1 92.69 155 LEU A C 1
ATOM 1249 O O . LEU A 1 155 ? -8.18 5.383 13.062 1 92.69 155 LEU A O 1
ATOM 1253 N N . ARG A 1 156 ? -6.586 5.727 14.578 1 94.44 156 ARG A N 1
ATOM 1254 C CA . ARG A 1 156 ? -7.234 4.918 15.609 1 94.44 156 ARG A CA 1
ATOM 1255 C C . ARG A 1 156 ? -7.914 5.801 16.656 1 94.44 156 ARG A C 1
ATOM 1257 O O . ARG A 1 156 ? -7.281 6.688 17.219 1 94.44 156 ARG A O 1
ATOM 1264 N N . LYS A 1 157 ? -9.133 5.508 16.844 1 92.5 157 LYS A N 1
ATOM 1265 C CA . LYS A 1 157 ? -9.953 6.266 17.781 1 92.5 157 LYS A CA 1
ATOM 1266 C C . LYS A 1 157 ? -9.562 5.941 19.234 1 92.5 157 LYS A C 1
ATOM 1268 O O . LYS A 1 157 ? -9.359 4.773 19.578 1 92.5 157 LYS A O 1
ATOM 1273 N N . GLU A 1 158 ? -9.398 6.953 20.016 1 94.25 158 GLU A N 1
ATOM 1274 C CA . GLU A 1 158 ? -9.102 6.848 21.453 1 94.25 158 GLU A CA 1
ATOM 1275 C C . GLU A 1 158 ? -9.977 7.797 22.266 1 94.25 158 GLU A C 1
ATOM 1277 O O . GLU A 1 158 ? -10.422 8.828 21.75 1 94.25 158 GLU A O 1
ATOM 1282 N N . THR A 1 159 ? -10.211 7.406 23.469 1 93.25 159 THR A N 1
ATOM 1283 C CA . THR A 1 159 ? -10.945 8.305 24.344 1 93.25 159 THR A CA 1
ATOM 1284 C C . THR A 1 159 ? -10.094 9.516 24.719 1 93.25 159 THR A C 1
ATOM 1286 O O . THR A 1 159 ? -8.891 9.391 24.938 1 93.25 159 THR A O 1
ATOM 1289 N N . CYS A 1 160 ? -10.812 10.617 24.828 1 92.88 160 CYS A N 1
ATOM 1290 C CA . CYS A 1 160 ? -10.102 11.836 25.188 1 92.88 160 CYS A CA 1
ATOM 1291 C C . CYS A 1 160 ? -9.68 11.812 26.656 1 92.88 160 CYS A C 1
ATOM 1293 O O . CYS A 1 160 ? -10.469 11.445 27.531 1 92.88 160 CYS A O 1
ATOM 1295 N N . PRO A 1 161 ? -8.445 12.219 26.969 1 89.88 161 PRO A N 1
ATOM 1296 C CA . PRO A 1 161 ? -7.957 12.188 28.344 1 89.88 161 PRO A CA 1
ATOM 1297 C C . PRO A 1 161 ? -8.75 13.102 29.281 1 89.88 161 PRO A C 1
ATOM 1299 O O . PRO A 1 161 ? -9.016 12.742 30.422 1 89.88 161 PRO A O 1
ATOM 1302 N N . GLU A 1 162 ? -9.148 14.266 28.797 1 88.75 162 GLU A N 1
ATOM 1303 C CA . GLU A 1 162 ? -9.781 15.273 29.656 1 88.75 162 GLU A CA 1
ATOM 1304 C C . GLU A 1 162 ? -11.297 15.07 29.703 1 88.75 162 GLU A C 1
ATOM 1306 O O . GLU A 1 162 ? -11.953 15.539 30.641 1 88.75 162 GLU A O 1
ATOM 1311 N N . ASP A 1 163 ? -11.875 14.477 28.703 1 91.25 163 ASP A N 1
ATOM 1312 C CA . ASP A 1 163 ? -13.312 14.273 28.578 1 91.25 163 ASP A CA 1
ATOM 1313 C C . ASP A 1 163 ? -13.625 12.906 27.969 1 91.25 163 ASP A C 1
ATOM 1315 O O . ASP A 1 163 ? -13.602 12.734 26.75 1 91.25 163 ASP A O 1
ATOM 1319 N N . LYS A 1 164 ? -14.039 12.023 28.75 1 91 164 LYS A N 1
ATOM 1320 C CA . LYS A 1 164 ? -14.242 10.641 28.344 1 91 164 LYS A CA 1
ATOM 1321 C C . LYS A 1 164 ? -15.406 10.523 27.359 1 91 164 LYS A C 1
ATOM 1323 O O . LYS A 1 164 ? -15.586 9.484 26.719 1 91 164 LYS A O 1
ATOM 1328 N N . SER A 1 165 ? -16.141 11.516 27.219 1 92.12 165 SER A N 1
ATOM 1329 C CA . SER A 1 165 ? -17.266 11.5 26.266 1 92.12 165 SER A CA 1
ATOM 1330 C C . SER A 1 165 ? -16.812 11.898 24.875 1 92.12 165 SER A C 1
ATOM 1332 O O . SER A 1 165 ? -17.578 11.789 23.906 1 92.12 165 SER A O 1
ATOM 1334 N N . LYS A 1 166 ? -15.609 12.32 24.766 1 92.62 166 LYS A N 1
ATOM 1335 C CA . LYS A 1 166 ? -15.062 12.742 23.484 1 92.62 166 LYS A CA 1
ATOM 1336 C C . LYS A 1 166 ? -13.969 11.789 23.016 1 92.62 166 LYS A C 1
ATOM 1338 O O . LYS A 1 166 ? -13.531 10.914 23.766 1 92.62 166 LYS A O 1
ATOM 1343 N N . TYR A 1 167 ? -13.641 11.984 21.75 1 91.81 167 TYR A N 1
ATOM 1344 C CA . TYR A 1 167 ? -12.688 11.047 21.156 1 91.81 167 TYR A CA 1
ATOM 1345 C C . TYR A 1 167 ? -11.547 11.781 20.469 1 91.81 167 TYR A C 1
ATOM 1347 O O . TYR A 1 167 ? -11.727 12.891 19.969 1 91.81 167 TYR A O 1
ATOM 1355 N N . THR A 1 168 ? -10.375 11.172 20.562 1 92.19 168 THR A N 1
ATOM 1356 C CA . THR A 1 168 ? -9.188 11.609 19.844 1 92.19 168 THR A CA 1
ATOM 1357 C C . THR A 1 168 ? -8.609 10.469 19 1 92.19 168 THR A C 1
ATOM 1359 O O . THR A 1 168 ? -9.203 9.391 18.922 1 92.19 168 THR A O 1
ATOM 1362 N N . PHE A 1 169 ? -7.59 10.867 18.219 1 91 169 PHE A N 1
ATOM 1363 C CA . PHE A 1 169 ? -7.086 9.867 17.281 1 91 169 PHE A CA 1
ATOM 1364 C C . PHE A 1 169 ? -5.566 9.781 17.359 1 91 169 PHE A C 1
ATOM 1366 O O . PHE A 1 169 ? -4.895 10.773 17.641 1 91 169 PHE A O 1
ATOM 1373 N N . ARG A 1 170 ? -5.125 8.594 17.172 1 91.38 170 ARG A N 1
ATOM 1374 C CA . ARG A 1 170 ? -3.695 8.344 17.031 1 91.38 170 ARG A CA 1
ATOM 1375 C C . ARG A 1 170 ? -3.381 7.73 15.68 1 91.38 170 ARG A C 1
ATOM 1377 O O . ARG A 1 170 ? -4.156 6.922 15.156 1 91.38 170 ARG A O 1
ATOM 1384 N N . ILE A 1 171 ? -2.238 8.031 15.117 1 91 171 ILE A N 1
ATOM 1385 C CA . ILE A 1 171 ? -1.791 7.473 13.844 1 91 171 ILE A CA 1
ATOM 1386 C C . ILE A 1 171 ? -1.372 6.02 14.039 1 91 171 ILE A C 1
ATOM 1388 O O . ILE A 1 171 ? -0.71 5.68 15.023 1 91 171 ILE A O 1
ATOM 1392 N N . GLU A 1 172 ? -1.849 5.176 13.18 1 93.5 172 GLU A N 1
ATOM 1393 C CA . GLU A 1 172 ? -1.516 3.754 13.141 1 93.5 172 GLU A CA 1
ATOM 1394 C C . GLU A 1 172 ? -1.244 3.295 11.711 1 93.5 172 GLU A C 1
ATOM 1396 O O . GLU A 1 172 ? -1.818 3.828 10.758 1 93.5 172 GLU A O 1
ATOM 1401 N N . TYR A 1 173 ? -0.243 2.395 11.586 1 93.12 173 TYR A N 1
ATOM 1402 C CA . TYR A 1 173 ? 0.039 1.804 10.289 1 93.12 173 TYR A CA 1
ATOM 1403 C C . TYR A 1 173 ? -0.441 0.359 10.227 1 93.12 173 TYR A C 1
ATOM 1405 O O . TYR A 1 173 ? 0.125 -0.518 10.883 1 93.12 173 TYR A O 1
ATOM 1413 N N . LEU A 1 174 ? -1.452 0.133 9.422 1 95.5 174 LEU A N 1
ATOM 1414 C CA . LEU A 1 174 ? -2.152 -1.142 9.312 1 95.5 174 LEU A CA 1
ATOM 1415 C C . LEU A 1 174 ? -1.669 -1.922 8.094 1 95.5 174 LEU A C 1
ATOM 1417 O O . LEU A 1 174 ? -1.511 -1.354 7.008 1 95.5 174 LEU A O 1
ATOM 1421 N N . ASN A 1 175 ? -1.421 -3.238 8.336 1 95.12 175 ASN A N 1
ATOM 1422 C CA . ASN A 1 175 ? -1.148 -4.113 7.203 1 95.12 175 ASN A CA 1
ATOM 1423 C C . ASN A 1 175 ? -2.434 -4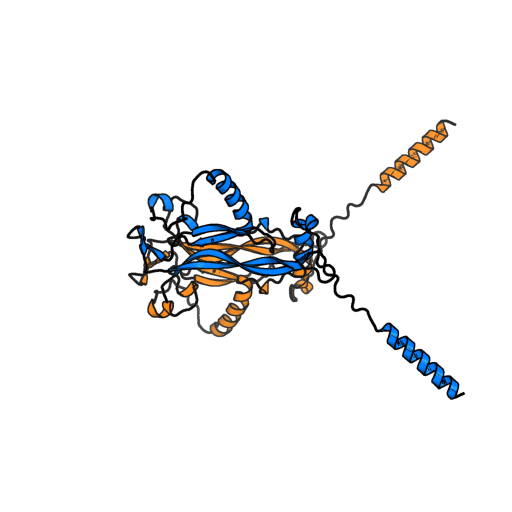.527 6.488 1 95.12 175 ASN A C 1
ATOM 1425 O O . ASN A 1 175 ? -3.234 -5.289 7.035 1 95.12 175 ASN A O 1
ATOM 1429 N N . VAL A 1 176 ? -2.584 -4.031 5.293 1 97 176 VAL A N 1
ATOM 1430 C CA . VAL A 1 176 ? -3.789 -4.277 4.508 1 97 176 VAL A CA 1
ATOM 1431 C C . VAL A 1 176 ? -3.518 -5.367 3.477 1 97 176 VAL A C 1
ATOM 1433 O O . VAL A 1 176 ? -2.572 -5.27 2.691 1 97 176 VAL A O 1
ATOM 1436 N N . PRO A 1 177 ? -4.309 -6.512 3.51 1 98.31 177 PRO A N 1
ATOM 1437 C CA . PRO A 1 177 ? -4.199 -7.469 2.406 1 98.31 177 PRO A CA 1
ATOM 1438 C C . PRO A 1 177 ? -4.59 -6.867 1.06 1 98.31 177 PRO A C 1
ATOM 1440 O O . PRO A 1 177 ? -5.648 -6.246 0.943 1 98.31 177 PRO A O 1
ATOM 1443 N N . VAL A 1 178 ? -3.766 -7.141 0.064 1 97.81 178 VAL A N 1
ATOM 1444 C CA . VAL A 1 178 ? -4.02 -6.402 -1.168 1 97.81 178 VAL A CA 1
ATOM 1445 C C . VAL A 1 178 ? -4.113 -7.375 -2.344 1 97.81 178 VAL A C 1
ATOM 1447 O O . VAL A 1 178 ? -4.648 -7.031 -3.4 1 97.81 178 VAL A O 1
ATOM 1450 N N . ALA A 1 179 ? -3.543 -8.539 -2.189 1 98.62 179 ALA A N 1
ATOM 1451 C CA . ALA A 1 179 ? -3.535 -9.531 -3.26 1 98.62 179 ALA A CA 1
ATOM 1452 C C . ALA A 1 179 ? -3.158 -10.906 -2.727 1 98.62 179 ALA A C 1
ATOM 1454 O O . ALA A 1 179 ? -2.902 -11.07 -1.531 1 98.62 179 ALA A O 1
ATOM 1455 N N . CYS A 1 180 ? -3.193 -11.859 -3.572 1 98.56 180 CYS A N 1
ATOM 1456 C CA . CYS A 1 180 ? -2.732 -13.203 -3.248 1 98.56 180 CYS A CA 1
ATOM 1457 C C . CYS A 1 180 ? -1.663 -13.664 -4.23 1 98.56 180 CYS A C 1
ATOM 1459 O O . CYS A 1 180 ? -1.631 -13.211 -5.379 1 98.56 180 CYS A O 1
ATOM 1461 N N . THR A 1 181 ? -0.812 -14.484 -3.775 1 98.56 181 THR A N 1
ATOM 1462 C CA . THR A 1 181 ? 0.221 -15.086 -4.613 1 98.56 181 THR A CA 1
ATOM 1463 C C . THR A 1 181 ? 0.428 -16.547 -4.242 1 98.56 181 THR A C 1
ATOM 1465 O O . THR A 1 181 ? -0.006 -17 -3.18 1 98.56 181 THR A O 1
ATOM 1468 N N . CYS A 1 182 ? 1.007 -17.328 -5.188 1 97.56 182 CYS A N 1
ATOM 1469 C CA . CYS A 1 182 ? 1.228 -18.75 -4.98 1 97.56 182 CYS A CA 1
ATOM 1470 C C . CYS A 1 182 ? 2.658 -19.031 -4.531 1 97.56 182 CYS A C 1
ATOM 1472 O O . CYS A 1 182 ? 3.609 -18.578 -5.176 1 97.56 182 CYS A O 1
ATOM 1474 N N . VAL A 1 183 ? 2.766 -19.812 -3.434 1 96.38 183 VAL A N 1
ATOM 1475 C CA . VAL A 1 183 ? 4.086 -20.125 -2.9 1 96.38 183 VAL A CA 1
ATOM 1476 C C . VAL A 1 183 ? 4.211 -21.625 -2.674 1 96.38 183 VAL A C 1
ATOM 1478 O O . VAL A 1 183 ? 3.213 -22.312 -2.455 1 96.38 183 VAL A O 1
ATOM 1481 N N . VAL A 1 184 ? 5.453 -22.047 -2.76 1 93.62 184 VAL A N 1
ATOM 1482 C CA . VAL A 1 184 ? 5.715 -23.438 -2.398 1 93.62 184 VAL A CA 1
ATOM 1483 C C . VAL A 1 184 ? 5.578 -23.609 -0.889 1 93.62 184 VAL A C 1
ATOM 1485 O O . VAL A 1 184 ? 5.977 -22.734 -0.116 1 93.62 184 VAL A O 1
ATOM 1488 N N . PRO A 1 185 ? 4.969 -24.781 -0.498 1 90.81 185 PRO A N 1
ATOM 1489 C CA . PRO A 1 185 ? 4.797 -25.031 0.938 1 90.81 185 PRO A CA 1
ATOM 1490 C C . PRO A 1 185 ? 6.129 -25.141 1.681 1 90.81 185 PRO A C 1
ATOM 1492 O O . PRO A 1 185 ? 7.133 -25.547 1.097 1 90.81 185 PRO A O 1
ATOM 1495 N N . ARG A 1 186 ? 6.113 -24.766 3.037 1 84.88 186 ARG A N 1
ATOM 1496 C CA . ARG A 1 186 ? 7.297 -24.891 3.885 1 84.88 186 ARG A CA 1
ATOM 1497 C C . ARG A 1 186 ? 7.539 -26.328 4.301 1 84.88 186 ARG A C 1
ATOM 1499 O O . ARG A 1 186 ? 6.598 -27.125 4.391 1 84.88 186 ARG A O 1
ATOM 1506 N N . MET B 1 1 ? -28.969 73.062 -2.068 1 52.69 1 MET B N 1
ATOM 1507 C CA . MET B 1 1 ? -28.766 72.062 -1.07 1 52.69 1 MET B CA 1
ATOM 1508 C C . MET B 1 1 ? -28.688 70.688 -1.729 1 52.69 1 MET B C 1
ATOM 1510 O O . MET B 1 1 ? -28.219 69.688 -1.116 1 52.69 1 MET B O 1
ATOM 1514 N N . GLN B 1 2 ? -29.141 70.625 -3.023 1 64.69 2 GLN B N 1
ATOM 1515 C CA . GLN B 1 2 ? -29.203 69.312 -3.711 1 64.69 2 GLN B CA 1
ATOM 1516 C C . GLN B 1 2 ? -27.844 68.938 -4.297 1 64.69 2 GLN B C 1
ATOM 1518 O O . GLN B 1 2 ? -27.516 67.75 -4.402 1 64.69 2 GLN B O 1
ATOM 1523 N N . SER B 1 3 ? -27.062 70 -4.555 1 69.12 3 SER B N 1
ATOM 1524 C CA . SER B 1 3 ? -25.828 69.688 -5.266 1 69.12 3 SER B CA 1
ATOM 1525 C C . SER B 1 3 ? -24.75 69.188 -4.312 1 69.12 3 SER B C 1
ATOM 1527 O O . SER B 1 3 ? -23.922 68.375 -4.703 1 69.12 3 SER B O 1
ATOM 1529 N N . LEU B 1 4 ? -24.922 69.625 -3.014 1 67.44 4 LEU B N 1
ATOM 1530 C CA . LEU B 1 4 ? -23.938 69.188 -2.035 1 67.44 4 LEU B CA 1
ATOM 1531 C C . LEU B 1 4 ? -24.141 67.75 -1.657 1 67.44 4 LEU B C 1
ATOM 1533 O O . LEU B 1 4 ? -23.188 67 -1.38 1 67.44 4 LEU B O 1
ATOM 1537 N N . TRP B 1 5 ? -25.438 67.312 -1.908 1 66.5 5 TRP B N 1
ATOM 1538 C CA . TRP B 1 5 ? -25.766 65.938 -1.563 1 66.5 5 TRP B CA 1
ATOM 1539 C C . TRP B 1 5 ? -25.219 64.938 -2.615 1 66.5 5 TRP B C 1
ATOM 1541 O O . TRP B 1 5 ? -24.781 63.844 -2.287 1 66.5 5 TRP B O 1
ATOM 1551 N N . PHE B 1 6 ? -25.047 65.5 -3.893 1 67.69 6 PHE B N 1
ATOM 1552 C CA . PHE B 1 6 ? -24.578 64.625 -4.961 1 67.69 6 PHE B CA 1
ATOM 1553 C C . PHE B 1 6 ? -23.078 64.375 -4.859 1 67.69 6 PHE B C 1
ATOM 1555 O O . PHE B 1 6 ? -22.562 63.312 -5.129 1 67.69 6 PHE B O 1
ATOM 1562 N N . LEU B 1 7 ? -22.359 65.438 -4.309 1 65.44 7 LEU B N 1
ATOM 1563 C CA . LEU B 1 7 ? -20.906 65.312 -4.207 1 65.44 7 LEU B CA 1
ATOM 1564 C C . LEU B 1 7 ? -20.516 64.438 -3.045 1 65.44 7 LEU B C 1
ATOM 1566 O O . LEU B 1 7 ? -19.562 63.656 -3.145 1 65.44 7 LEU B O 1
ATOM 1570 N N . LEU B 1 8 ? -21.453 64.312 -1.996 1 65.31 8 LEU B N 1
ATOM 1571 C CA . LEU B 1 8 ? -21.156 63.5 -0.853 1 65.31 8 LEU B CA 1
ATOM 1572 C C . LEU B 1 8 ? -21.422 62.031 -1.185 1 65.31 8 LEU B C 1
ATOM 1574 O O . LEU B 1 8 ? -20.672 61.125 -0.757 1 65.31 8 LEU B O 1
ATOM 1578 N N . LEU B 1 9 ? -22.375 61.812 -2.131 1 64.69 9 LEU B N 1
ATOM 1579 C CA . LEU B 1 9 ? -22.703 60.438 -2.51 1 64.69 9 LEU B CA 1
ATOM 1580 C C . LEU B 1 9 ? -21.609 59.844 -3.4 1 64.69 9 LEU B C 1
ATOM 1582 O O . LEU B 1 9 ? -21.281 58.656 -3.279 1 64.69 9 LEU B O 1
ATOM 1586 N N . LEU B 1 10 ? -20.938 60.719 -4.195 1 62.56 10 LEU B N 1
ATOM 1587 C CA . LEU B 1 10 ? -19.891 60.219 -5.082 1 62.56 10 LEU B CA 1
ATOM 1588 C C . LEU B 1 10 ? -18.625 59.906 -4.305 1 62.56 10 LEU B C 1
ATOM 1590 O O . LEU B 1 10 ? -17.922 58.938 -4.613 1 62.56 10 LEU B O 1
ATOM 1594 N N . ALA B 1 11 ? -18.391 60.656 -3.154 1 64.69 11 ALA B N 1
ATOM 1595 C CA . ALA B 1 11 ? -17.188 60.406 -2.352 1 64.69 11 ALA B CA 1
ATOM 1596 C C . ALA B 1 11 ? -17.328 59.125 -1.539 1 64.69 11 ALA B C 1
ATOM 1598 O O . ALA B 1 11 ? -16.344 58.406 -1.363 1 64.69 11 ALA B O 1
ATOM 1599 N N . VAL B 1 12 ? -18.641 58.781 -1.177 1 60.81 12 VAL B N 1
ATOM 1600 C CA . VAL B 1 12 ? -18.844 57.562 -0.401 1 60.81 12 VAL B CA 1
ATOM 1601 C C . VAL B 1 12 ? -18.734 56.344 -1.315 1 60.81 12 VAL B C 1
ATOM 1603 O O . VAL B 1 12 ? -18.25 55.281 -0.903 1 60.81 12 VAL B O 1
ATOM 1606 N N . PHE B 1 13 ? -19.094 56.469 -2.619 1 60.94 13 PHE B N 1
ATOM 1607 C CA . PHE B 1 13 ? -19.016 55.344 -3.541 1 60.94 13 PHE B CA 1
ATOM 1608 C C . PHE B 1 13 ? -17.578 55.031 -3.902 1 60.94 13 PHE B C 1
ATOM 1610 O O . PHE B 1 13 ? -17.219 53.875 -4.098 1 60.94 13 PHE B O 1
ATOM 1617 N N . SER B 1 14 ? -16.703 56.062 -3.918 1 58.03 14 SER B N 1
ATOM 1618 C CA . SER B 1 14 ? -15.32 55.812 -4.277 1 58.03 14 SER B CA 1
ATOM 1619 C C . SER B 1 14 ? -14.562 55.156 -3.129 1 58.03 14 SER B C 1
ATOM 1621 O O . SER B 1 14 ? -13.68 54.344 -3.355 1 58.03 14 SER B O 1
ATOM 1623 N N . ALA B 1 15 ? -14.938 55.5 -1.856 1 56.22 15 ALA B N 1
ATOM 1624 C CA . ALA B 1 15 ? -14.242 54.906 -0.713 1 56.22 15 ALA B CA 1
ATOM 1625 C C . ALA B 1 15 ? -14.633 53.438 -0.518 1 56.22 15 ALA B C 1
ATOM 1627 O O . ALA B 1 15 ? -13.805 52.625 -0.109 1 56.22 15 ALA B O 1
ATOM 1628 N N . CYS B 1 16 ? -15.867 53.094 -0.999 1 50.72 16 CYS B N 1
ATOM 1629 C CA . CYS B 1 16 ? -16.312 51.75 -0.792 1 50.72 16 CYS B CA 1
ATOM 1630 C C . CYS B 1 16 ? -15.656 50.781 -1.802 1 50.72 16 CYS B C 1
ATOM 1632 O O . CYS B 1 16 ? -15.547 49.594 -1.556 1 50.72 16 CYS B O 1
ATOM 1634 N N . HIS B 1 17 ? -15.375 51.344 -3.006 1 53.06 17 HIS B N 1
ATOM 1635 C CA . HIS B 1 17 ? -14.805 50.438 -3.996 1 53.06 17 HIS B CA 1
ATOM 1636 C C . HIS B 1 17 ? -13.359 50.094 -3.652 1 53.06 17 HIS B C 1
ATOM 1638 O O . HIS B 1 17 ? -12.867 49.031 -4.043 1 53.06 17 HIS B O 1
ATOM 1644 N N . VAL B 1 18 ? -12.695 51.031 -2.98 1 48.19 18 VAL B N 1
ATOM 1645 C CA . VAL B 1 18 ? -11.289 50.719 -2.758 1 48.19 18 VAL B CA 1
ATOM 1646 C C . VAL B 1 18 ? -11.164 49.594 -1.711 1 48.19 18 VAL B C 1
ATOM 1648 O O . VAL B 1 18 ? -10.188 48.844 -1.707 1 48.19 18 VAL B O 1
ATOM 1651 N N . TYR B 1 19 ? -12.148 49.469 -0.813 1 48.25 19 TYR B N 1
ATOM 1652 C CA . TYR B 1 19 ? -11.867 48.562 0.291 1 48.25 19 TYR B CA 1
ATOM 1653 C C . TYR B 1 19 ? -11.992 47.125 -0.152 1 48.25 19 TYR B C 1
ATOM 1655 O O . TYR B 1 19 ? -11.547 46.219 0.554 1 48.25 19 TYR B O 1
ATOM 1663 N N . ALA B 1 20 ? -12.773 46.969 -1.179 1 44.84 20 ALA B N 1
ATOM 1664 C CA . ALA B 1 20 ? -13.039 45.562 -1.358 1 44.84 20 ALA B CA 1
ATOM 1665 C C . ALA B 1 20 ? -11.906 44.875 -2.127 1 44.84 20 ALA B C 1
ATOM 1667 O O . ALA B 1 20 ? -12.023 43.719 -2.533 1 44.84 20 ALA B O 1
ATOM 1668 N N . LYS B 1 21 ? -11.008 45.688 -2.652 1 46.22 21 LYS B N 1
ATOM 1669 C CA . LYS B 1 21 ? -9.984 44.844 -3.236 1 46.22 21 LYS B CA 1
ATOM 1670 C C . LYS B 1 21 ? -9.344 43.938 -2.172 1 46.22 21 LYS B C 1
ATOM 1672 O O . LYS B 1 21 ? -8.422 44.375 -1.475 1 46.22 21 LYS B O 1
ATOM 1677 N N . GLY B 1 22 ? -10.141 43.25 -1.415 1 42.44 22 GLY B N 1
ATOM 1678 C CA . GLY B 1 22 ? -9.523 42.219 -0.596 1 42.44 22 GLY B CA 1
ATOM 1679 C C . GLY B 1 22 ? -8.422 41.469 -1.316 1 42.44 22 GLY B C 1
ATOM 1680 O O . GLY B 1 22 ? -8.641 40.906 -2.402 1 42.44 22 GLY B O 1
ATOM 1681 N N . ASN B 1 23 ? -7.18 41.906 -1.334 1 42.88 23 ASN B N 1
ATOM 1682 C CA . ASN B 1 23 ? -6.059 41.094 -1.758 1 42.88 23 ASN B CA 1
ATOM 1683 C C . ASN B 1 23 ? -6.297 39.594 -1.438 1 42.88 23 ASN B C 1
ATOM 1685 O O . ASN B 1 23 ? -6.309 39.219 -0.27 1 42.88 23 ASN B O 1
ATOM 1689 N N . HIS B 1 24 ? -7.172 39 -2.082 1 46.72 24 HIS B N 1
ATOM 1690 C CA . HIS B 1 24 ? -7.141 37.562 -1.939 1 46.72 24 HIS B CA 1
ATOM 1691 C C . HIS B 1 24 ? -5.711 37.062 -1.848 1 46.72 24 HIS B C 1
ATOM 1693 O O . HIS B 1 24 ? -5.008 36.969 -2.859 1 46.72 24 HIS B O 1
ATOM 1699 N N . LYS B 1 25 ? -4.91 37.438 -0.881 1 49.66 25 LYS B N 1
ATOM 1700 C CA . LYS B 1 25 ? -3.625 36.781 -0.649 1 49.66 25 LYS B CA 1
ATOM 1701 C C . LYS B 1 25 ? -3.67 35.312 -1.063 1 49.66 25 LYS B C 1
ATOM 1703 O O . LYS B 1 25 ? -4.535 34.562 -0.607 1 49.66 25 LYS B O 1
ATOM 1708 N N . LYS B 1 26 ? -3.262 34.969 -2.244 1 54.31 26 LYS B N 1
ATOM 1709 C CA . LYS B 1 26 ? -3.012 33.594 -2.666 1 54.31 26 LYS B CA 1
ATOM 1710 C C . LYS B 1 26 ? -2.451 32.75 -1.518 1 54.31 26 LYS B C 1
ATOM 1712 O O . LYS B 1 26 ? -1.583 33.219 -0.773 1 54.31 26 LYS B O 1
ATOM 1717 N N . PRO B 1 27 ? -3.109 31.672 -1.177 1 56.41 27 PRO B N 1
ATOM 1718 C CA . PRO B 1 27 ? -2.545 30.906 -0.068 1 56.41 27 PRO B CA 1
ATOM 1719 C C . PRO B 1 27 ? -1.027 30.75 -0.165 1 56.41 27 PRO B C 1
ATOM 1721 O O . PRO B 1 27 ? -0.497 30.5 -1.251 1 56.41 27 PRO B O 1
ATOM 1724 N N . HIS B 1 28 ? -0.213 31.5 0.614 1 65.31 28 HIS B N 1
ATOM 1725 C CA . HIS B 1 28 ? 1.244 31.5 0.676 1 65.31 28 HIS B CA 1
ATOM 1726 C C . HIS B 1 28 ? 1.791 30.078 0.627 1 65.31 28 HIS B C 1
ATOM 1728 O O . HIS B 1 28 ? 1.509 29.266 1.514 1 65.31 28 HIS B O 1
ATOM 1734 N N . VAL B 1 29 ? 2.129 29.562 -0.63 1 78.94 29 VAL B N 1
ATOM 1735 C CA . VAL B 1 29 ? 2.805 28.281 -0.817 1 78.94 29 VAL B CA 1
ATOM 1736 C C . VAL B 1 29 ? 4.18 28.328 -0.152 1 78.94 29 VAL B C 1
ATOM 1738 O O . VAL B 1 29 ? 4.941 29.266 -0.343 1 78.94 29 VAL B O 1
ATOM 1741 N N . HIS B 1 30 ? 4.402 27.469 0.814 1 85.44 30 HIS B N 1
ATOM 1742 C CA . HIS B 1 30 ? 5.699 27.391 1.48 1 85.44 30 HIS B CA 1
ATOM 1743 C C . HIS B 1 30 ? 6.766 26.844 0.539 1 85.44 30 HIS B C 1
ATOM 1745 O O . HIS B 1 30 ? 6.543 25.844 -0.152 1 85.44 30 HIS B O 1
ATOM 1751 N N . CYS B 1 31 ? 7.828 27.562 0.455 1 90.94 31 CYS B N 1
ATOM 1752 C CA . CYS B 1 31 ? 8.93 27.203 -0.43 1 90.94 31 CYS B CA 1
ATOM 1753 C C . CYS B 1 31 ? 10.195 26.906 0.366 1 90.94 31 CYS B C 1
ATOM 1755 O O . CYS B 1 31 ? 10.398 27.453 1.448 1 90.94 31 CYS B O 1
ATOM 1757 N N . PHE B 1 32 ? 10.992 25.984 -0.15 1 89.38 32 PHE B N 1
ATOM 1758 C CA . PHE B 1 32 ? 12.227 25.547 0.486 1 89.38 32 PHE B CA 1
ATOM 1759 C C . PHE B 1 32 ? 13.422 25.766 -0.44 1 89.38 32 PHE B C 1
ATOM 1761 O O . PHE B 1 32 ? 13.289 25.672 -1.662 1 89.38 32 PHE B O 1
ATOM 1768 N N . THR B 1 33 ? 14.555 26.031 0.214 1 88.5 33 THR B N 1
ATOM 1769 C CA . THR B 1 33 ? 15.805 26.062 -0.539 1 88.5 33 THR B CA 1
ATOM 1770 C C . THR B 1 33 ? 16.391 24.672 -0.668 1 88.5 33 THR B C 1
ATOM 1772 O O . THR B 1 33 ? 16.016 23.75 0.068 1 88.5 33 THR B O 1
ATOM 1775 N N . ASN B 1 34 ? 17.312 24.562 -1.583 1 84.56 34 ASN B N 1
ATOM 1776 C CA . ASN B 1 34 ? 18.016 23.297 -1.748 1 84.56 34 ASN B CA 1
ATOM 1777 C C . ASN B 1 34 ? 18.734 22.891 -0.472 1 84.56 34 ASN B C 1
ATOM 1779 O O . ASN B 1 34 ? 18.828 21.703 -0.152 1 84.56 34 ASN B O 1
ATOM 1783 N N . GLN B 1 35 ? 19.219 23.812 0.23 1 83.75 35 GLN B N 1
ATOM 1784 C CA . GLN B 1 35 ? 19.938 23.531 1.469 1 83.75 35 GLN B CA 1
ATOM 1785 C C . GLN B 1 35 ? 19 22.984 2.543 1 83.75 35 GLN B C 1
ATOM 1787 O O . GLN B 1 35 ? 19.359 22.062 3.277 1 83.75 35 GLN B O 1
ATOM 1792 N N . GLU B 1 36 ? 17.812 23.578 2.514 1 83.69 36 GLU B N 1
ATOM 1793 C CA . GLU B 1 36 ? 16.812 23.125 3.479 1 83.69 36 GLU B CA 1
ATOM 1794 C C . GLU B 1 36 ? 16.328 21.703 3.156 1 83.69 36 GLU B C 1
ATOM 1796 O O . GLU B 1 36 ? 15.945 20.953 4.059 1 83.69 36 GLU B O 1
ATOM 1801 N N . LEU B 1 37 ? 16.375 21.438 1.907 1 82.5 37 LEU B N 1
ATOM 1802 C CA . LEU B 1 37 ? 15.875 20.141 1.454 1 82.5 37 LEU B CA 1
ATOM 1803 C C . LEU B 1 37 ? 16.938 19.062 1.621 1 82.5 37 LEU B C 1
ATOM 1805 O O . LEU B 1 37 ? 16.641 17.875 1.54 1 82.5 37 LEU B O 1
ATOM 1809 N N . ALA B 1 38 ? 18.25 19.438 1.793 1 74.19 38 ALA B N 1
ATOM 1810 C CA . ALA B 1 38 ? 19.344 18.484 1.919 1 74.19 38 ALA B CA 1
ATOM 1811 C C . ALA B 1 38 ? 19.281 17.75 3.25 1 74.19 38 ALA B C 1
ATOM 1813 O O . ALA B 1 38 ? 19.781 16.625 3.369 1 74.19 38 ALA B O 1
ATOM 1814 N N . SER B 1 39 ? 18.859 18.438 4.25 1 63.69 39 SER B N 1
ATOM 1815 C CA . SER B 1 39 ? 18.75 17.797 5.559 1 63.69 39 SER B CA 1
ATOM 1816 C C . SER B 1 39 ? 17.422 17.062 5.699 1 63.69 39 SER B C 1
ATOM 1818 O O . SER B 1 39 ? 16.453 17.375 4.996 1 63.69 39 SER B O 1
ATOM 1820 N N . PRO B 1 40 ? 17.469 16.219 6.719 1 59.69 40 PRO B N 1
ATOM 1821 C CA . PRO B 1 40 ? 16.344 15.289 6.867 1 59.69 40 PRO B CA 1
ATOM 1822 C C . PRO B 1 40 ? 14.992 15.977 6.766 1 59.69 40 PRO B C 1
ATOM 1824 O O . PRO B 1 40 ? 14.852 17.141 7.18 1 59.69 40 PRO B O 1
ATOM 1827 N N . SER B 1 41 ? 14.055 15.602 5.719 1 63.47 41 SER B N 1
ATOM 1828 C CA . SER B 1 41 ? 12.789 15.844 5.043 1 63.47 41 SER B CA 1
ATOM 1829 C C . SER B 1 41 ? 11.641 15.953 6.047 1 63.47 41 SER B C 1
ATOM 1831 O O . SER B 1 41 ? 10.484 16.109 5.656 1 63.47 41 SER B O 1
ATOM 1833 N N . LYS B 1 42 ? 12.07 16.047 7.43 1 74 42 LYS B N 1
ATOM 1834 C CA . LYS B 1 42 ? 10.984 16.078 8.406 1 74 42 LYS B CA 1
ATOM 1835 C C . LYS B 1 42 ? 10.133 17.344 8.242 1 74 42 LYS B C 1
ATOM 1837 O O . LYS B 1 42 ? 8.906 17.281 8.344 1 74 42 LYS B O 1
ATOM 1842 N N . ARG B 1 43 ? 10.852 18.422 7.953 1 77.88 43 ARG B N 1
ATOM 1843 C CA . ARG B 1 43 ? 10.133 19.688 7.809 1 77.88 43 ARG B CA 1
ATOM 1844 C C . ARG B 1 43 ? 9.203 19.641 6.598 1 77.88 43 ARG B C 1
ATOM 1846 O O . ARG B 1 43 ? 8.094 20.172 6.645 1 77.88 43 ARG B O 1
ATOM 1853 N N . VAL B 1 44 ? 9.719 19.047 5.605 1 81.69 44 VAL B N 1
ATOM 1854 C CA . VAL B 1 44 ? 8.922 18.969 4.387 1 81.69 44 VAL B CA 1
ATOM 1855 C C . VAL B 1 44 ? 7.672 18.125 4.648 1 81.69 44 VAL B C 1
ATOM 1857 O O . VAL B 1 44 ? 6.562 18.531 4.285 1 81.69 44 VAL B O 1
ATOM 1860 N N . VAL B 1 45 ? 7.84 17.047 5.34 1 80.75 45 VAL B N 1
ATOM 1861 C CA . VAL B 1 45 ? 6.727 16.156 5.633 1 80.75 45 VAL B CA 1
ATOM 1862 C C . VAL B 1 45 ? 5.707 16.875 6.512 1 80.75 45 VAL B C 1
ATOM 1864 O O . VAL B 1 45 ? 4.504 16.844 6.23 1 80.75 45 VAL B O 1
ATOM 1867 N N . GLN B 1 46 ? 6.25 17.594 7.488 1 80 46 GLN B N 1
ATOM 1868 C CA . GLN B 1 46 ? 5.383 18.281 8.438 1 80 46 GLN B CA 1
ATOM 1869 C C . GLN B 1 46 ? 4.555 19.359 7.738 1 80 46 GLN B C 1
ATOM 1871 O O . GLN B 1 46 ? 3.373 19.531 8.039 1 80 46 GLN B O 1
ATOM 1876 N N . HIS B 1 47 ? 5.184 19.953 6.84 1 80.81 47 HIS B N 1
ATOM 1877 C CA . HIS B 1 47 ? 4.512 21.078 6.207 1 80.81 47 HIS B CA 1
ATOM 1878 C C . HIS B 1 47 ? 3.516 20.609 5.152 1 80.81 47 HIS B C 1
ATOM 1880 O O . HIS B 1 47 ? 2.416 21.156 5.043 1 80.81 47 HIS B O 1
ATOM 1886 N N . PHE B 1 48 ? 3.818 19.641 4.41 1 85.56 48 PHE B N 1
ATOM 1887 C CA . PHE B 1 48 ? 3.021 19.312 3.234 1 85.56 48 PHE B CA 1
ATOM 1888 C C . PHE B 1 48 ? 2.094 18.141 3.523 1 85.56 48 PHE B C 1
ATOM 1890 O O . PHE B 1 48 ? 1.104 17.938 2.818 1 85.56 48 PHE B O 1
ATOM 1897 N N . VAL B 1 49 ? 2.371 17.266 4.441 1 82.56 49 VAL B N 1
ATOM 1898 C CA . VAL B 1 49 ? 1.544 16.094 4.742 1 82.56 49 VAL B CA 1
ATOM 1899 C C . VAL B 1 49 ? 0.958 16.234 6.145 1 82.56 49 VAL B C 1
ATOM 1901 O O . VAL B 1 49 ? -0.242 16.469 6.305 1 82.56 49 VAL B O 1
ATOM 1904 N N . GLY B 1 50 ? 1.782 16.25 7.117 1 77.69 50 GLY B N 1
ATOM 1905 C CA . GLY B 1 50 ? 1.376 16.344 8.508 1 77.69 50 GLY B CA 1
ATOM 1906 C C . GLY B 1 50 ? 2.494 16.016 9.484 1 77.69 50 GLY B C 1
ATOM 1907 O O . GLY B 1 50 ? 3.479 15.375 9.109 1 77.69 50 GLY B O 1
ATOM 1908 N N . HIS B 1 51 ? 2.264 16.469 10.641 1 74.38 51 HIS B N 1
ATOM 1909 C CA . HIS B 1 51 ? 3.326 16.375 11.633 1 74.38 51 HIS B CA 1
ATOM 1910 C C . HIS B 1 51 ? 3.434 14.961 12.195 1 74.38 51 HIS B C 1
ATOM 1912 O O . HIS B 1 51 ? 4.457 14.594 12.781 1 74.38 51 HIS B O 1
ATOM 1918 N N . ARG B 1 52 ? 2.473 14.203 11.945 1 79.19 52 ARG B N 1
ATOM 1919 C CA . ARG B 1 52 ? 2.494 12.898 12.617 1 79.19 52 ARG B CA 1
ATOM 1920 C C . ARG B 1 52 ? 2.752 11.781 11.617 1 79.19 52 ARG B C 1
ATOM 1922 O O . ARG B 1 52 ? 2.967 10.625 12.008 1 79.19 52 ARG B O 1
ATOM 1929 N N . MET B 1 53 ? 2.816 12.164 10.383 1 82.5 53 MET B N 1
ATOM 1930 C CA . MET B 1 53 ? 3.074 11.156 9.367 1 82.5 53 MET B CA 1
ATOM 1931 C C . MET B 1 53 ? 4.539 10.734 9.367 1 82.5 53 MET B C 1
ATOM 1933 O O . MET B 1 53 ? 5.43 11.57 9.516 1 82.5 53 MET B O 1
ATOM 1937 N N . ASP B 1 54 ? 4.77 9.422 9.289 1 87.19 54 ASP B N 1
ATOM 1938 C CA . ASP B 1 54 ? 6.113 8.844 9.273 1 87.19 54 ASP B CA 1
ATOM 193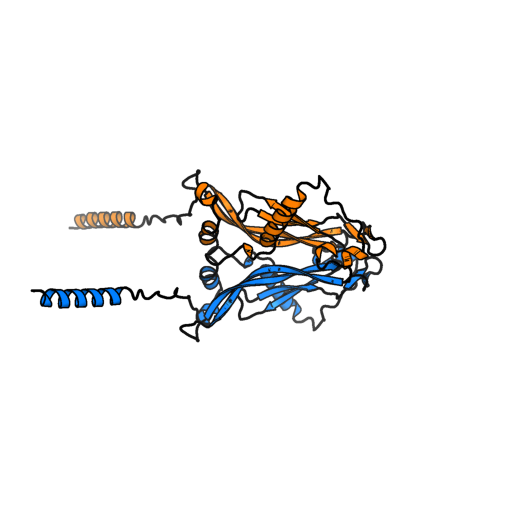9 C C . ASP B 1 54 ? 6.277 7.855 8.125 1 87.19 54 ASP B C 1
ATOM 1941 O O . ASP B 1 54 ? 5.852 6.703 8.227 1 87.19 54 ASP B O 1
ATOM 1945 N N . TRP B 1 55 ? 7.012 8.227 7.137 1 89.38 55 TRP B N 1
ATOM 1946 C CA . TRP B 1 55 ? 7.184 7.391 5.953 1 89.38 55 TRP B CA 1
ATOM 1947 C C . TRP B 1 55 ? 8.008 6.148 6.281 1 89.38 55 TRP B C 1
ATOM 1949 O O . TRP B 1 55 ? 7.926 5.137 5.574 1 89.38 55 TRP B O 1
ATOM 1959 N N . SER B 1 56 ? 8.773 6.207 7.301 1 89.25 56 SER B N 1
ATOM 1960 C CA . SER B 1 56 ? 9.641 5.078 7.621 1 89.25 56 SER B CA 1
ATOM 1961 C C . SER B 1 56 ? 8.828 3.859 8.039 1 89.25 56 SER B C 1
ATOM 1963 O O . SER B 1 56 ? 9.352 2.746 8.102 1 89.25 56 SER B O 1
ATOM 1965 N N . LYS B 1 57 ? 7.539 4.059 8.258 1 91.06 57 LYS B N 1
ATOM 1966 C CA . LYS B 1 57 ? 6.676 2.961 8.688 1 91.06 57 LYS B CA 1
ATOM 1967 C C . LYS B 1 57 ? 6.062 2.24 7.488 1 91.06 57 LYS B C 1
ATOM 1969 O O . LYS B 1 57 ? 5.438 1.188 7.645 1 91.06 57 LYS B O 1
ATOM 1974 N N . TYR B 1 58 ? 6.289 2.814 6.324 1 92.69 58 TYR B N 1
ATOM 1975 C CA . TYR B 1 58 ? 5.859 2.133 5.109 1 92.69 58 TYR B CA 1
ATOM 1976 C C . TYR B 1 58 ? 6.875 1.084 4.684 1 92.69 58 TYR B C 1
ATOM 1978 O O . TYR B 1 58 ? 8.086 1.325 4.734 1 92.69 58 TYR B O 1
ATOM 1986 N N . SER B 1 59 ? 6.391 -0.047 4.234 1 92.62 59 SER B N 1
ATOM 1987 C CA . SER B 1 59 ? 7.242 -1.181 3.891 1 92.62 59 SER B CA 1
ATOM 1988 C C . SER B 1 59 ? 8.266 -0.802 2.82 1 92.62 59 SER B C 1
ATOM 1990 O O . SER B 1 59 ? 9.438 -1.156 2.924 1 92.62 59 SER B O 1
ATOM 1992 N N . CYS B 1 60 ? 7.812 -0.012 1.804 1 94.81 60 CYS B N 1
ATOM 1993 C CA . CYS B 1 60 ? 8.688 0.287 0.674 1 94.81 60 CYS B CA 1
ATOM 1994 C C . CYS B 1 60 ? 9.781 1.266 1.077 1 94.81 60 CYS B C 1
ATOM 1996 O O . CYS B 1 60 ? 10.773 1.422 0.362 1 94.81 60 CYS B O 1
ATOM 1998 N N . VAL B 1 61 ? 9.578 1.961 2.203 1 94 61 VAL B N 1
ATOM 1999 C CA . VAL B 1 61 ? 10.609 2.857 2.713 1 94 61 VAL B CA 1
ATOM 2000 C C . VAL B 1 61 ? 11.531 2.098 3.66 1 94 61 VAL B C 1
ATOM 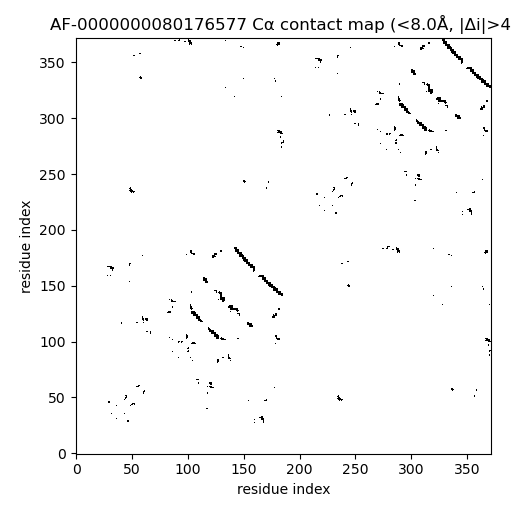2002 O O . VAL B 1 61 ? 12.758 2.244 3.594 1 94 61 VAL B O 1
ATOM 2005 N N . GLU B 1 62 ? 10.93 1.283 4.492 1 93.19 62 GLU B N 1
ATOM 2006 C CA . GLU B 1 62 ? 11.703 0.462 5.422 1 93.19 62 GLU B CA 1
ATOM 2007 C C . GLU B 1 62 ? 12.688 -0.437 4.676 1 93.19 62 GLU B C 1
ATOM 2009 O O . GLU B 1 62 ? 13.828 -0.606 5.102 1 93.19 62 GLU B O 1
ATOM 2014 N N . LEU B 1 63 ? 12.289 -0.994 3.604 1 94.88 63 LEU B N 1
ATOM 2015 C CA . LEU B 1 63 ? 13.078 -1.95 2.834 1 94.88 63 LEU B CA 1
ATOM 2016 C C . LEU B 1 63 ? 14.297 -1.276 2.217 1 94.88 63 LEU B C 1
ATOM 2018 O O . LEU B 1 63 ? 15.312 -1.933 1.957 1 94.88 63 LEU B O 1
ATOM 2022 N N . VAL B 1 64 ? 14.195 0.078 1.954 1 95.75 64 VAL B N 1
ATOM 2023 C CA . VAL B 1 64 ? 15.305 0.798 1.348 1 95.75 64 VAL B CA 1
ATOM 2024 C C . VAL B 1 64 ? 16.547 0.679 2.234 1 95.75 64 VAL B C 1
ATOM 2026 O O . VAL B 1 64 ? 17.641 0.402 1.747 1 95.75 64 VAL B O 1
ATOM 2029 N N . GLU B 1 65 ? 16.375 0.881 3.484 1 91.69 65 GLU B N 1
ATOM 2030 C CA . GLU B 1 65 ? 17.5 0.781 4.414 1 91.69 65 GLU B CA 1
ATOM 2031 C C . GLU B 1 65 ? 18.125 -0.604 4.363 1 91.69 65 GLU B C 1
ATOM 2033 O O . GLU B 1 65 ? 19.359 -0.729 4.352 1 91.69 65 GLU B O 1
ATOM 2038 N N . GLN B 1 66 ? 17.344 -1.605 4.328 1 90.62 66 GLN B N 1
ATOM 2039 C CA . GLN B 1 66 ? 17.828 -2.98 4.277 1 90.62 66 GLN B CA 1
ATOM 2040 C C . GLN B 1 66 ? 18.594 -3.244 2.984 1 90.62 66 GLN B C 1
ATOM 2042 O O . GLN B 1 66 ? 19.641 -3.898 3 1 90.62 66 GLN B O 1
ATOM 2047 N N . LEU B 1 67 ? 18.094 -2.709 1.927 1 93.62 67 LEU B N 1
ATOM 2048 C CA . LEU B 1 67 ? 18.703 -2.926 0.619 1 93.62 67 LEU B CA 1
ATOM 2049 C C . LEU B 1 67 ? 20.031 -2.184 0.507 1 93.62 67 LEU B C 1
ATOM 2051 O O . LEU B 1 67 ? 20.984 -2.686 -0.103 1 93.62 67 LEU B O 1
ATOM 2055 N N . GLU B 1 68 ? 20.156 -0.987 1.009 1 92.12 68 GLU B N 1
ATOM 2056 C CA . GLU B 1 68 ? 21.391 -0.197 0.97 1 92.12 68 GLU B CA 1
ATOM 2057 C C . GLU B 1 68 ? 22.484 -0.829 1.828 1 92.12 68 GLU B C 1
ATOM 2059 O O . GLU B 1 68 ? 23.656 -0.757 1.489 1 92.12 68 GLU B O 1
ATOM 2064 N N . ASN B 1 69 ? 22.141 -1.419 2.889 1 87.81 69 ASN B N 1
ATOM 2065 C CA . ASN B 1 69 ? 23.109 -2.094 3.75 1 87.81 69 ASN B CA 1
ATOM 2066 C C . ASN B 1 69 ? 23.609 -3.391 3.119 1 87.81 69 ASN B C 1
ATOM 2068 O O . ASN B 1 69 ? 24.75 -3.777 3.32 1 87.81 69 ASN B O 1
ATOM 2072 N N . SER B 1 70 ? 22.734 -4.059 2.439 1 77.25 70 SER B N 1
ATOM 2073 C CA . SER B 1 70 ? 23.141 -5.289 1.762 1 77.25 70 SER B CA 1
ATOM 2074 C C . SER B 1 70 ? 24.016 -4.992 0.554 1 77.25 70 SER B C 1
ATOM 2076 O O . SER B 1 70 ? 24.906 -5.777 0.223 1 77.25 70 SER B O 1
ATOM 2078 N N . ASP B 1 71 ? 23.688 -3.957 -0.264 1 63.06 71 ASP B N 1
ATOM 2079 C CA . ASP B 1 71 ? 24.469 -3.596 -1.443 1 63.06 71 ASP B CA 1
ATOM 2080 C C . ASP B 1 71 ? 25.891 -3.195 -1.058 1 63.06 71 ASP B C 1
ATOM 2082 O O . ASP B 1 71 ? 26.828 -3.398 -1.829 1 63.06 71 ASP B O 1
ATOM 2086 N N . SER B 1 72 ? 26.047 -2.432 0.041 1 56.88 72 SER B N 1
ATOM 2087 C CA . SER B 1 72 ? 27.391 -2.117 0.485 1 56.88 72 SER B CA 1
ATOM 2088 C C . SER B 1 72 ? 28.219 -3.385 0.682 1 56.88 72 SER B C 1
ATOM 2090 O O . SER B 1 72 ? 29.438 -3.387 0.439 1 56.88 72 SER B O 1
ATOM 2092 N N . SER B 1 73 ? 27.656 -4.398 1.235 1 53 73 SER B N 1
ATOM 2093 C CA . SER B 1 73 ? 28.406 -5.645 1.395 1 53 73 SER B CA 1
ATOM 2094 C C . SER B 1 73 ? 28.547 -6.375 0.064 1 53 73 SER B C 1
ATOM 2096 O O . SER B 1 73 ? 29.5 -7.117 -0.141 1 53 73 SER B O 1
ATOM 2098 N N . LYS B 1 74 ? 27.484 -6.145 -0.742 1 48.5 74 LYS B N 1
ATOM 2099 C CA . LYS B 1 74 ? 27.484 -6.84 -2.025 1 48.5 74 LYS B CA 1
ATOM 2100 C C . LYS B 1 74 ? 28.172 -6.008 -3.1 1 48.5 74 LYS B C 1
ATOM 2102 O O . LYS B 1 74 ? 28.141 -6.352 -4.285 1 48.5 74 LYS B O 1
ATOM 2107 N N . ARG B 1 75 ? 28.594 -4.711 -2.906 1 44.66 75 ARG B N 1
ATOM 2108 C CA . ARG B 1 75 ? 29.344 -4.031 -3.955 1 44.66 75 ARG B CA 1
ATOM 2109 C C . ARG B 1 75 ? 30.359 -4.977 -4.605 1 44.66 75 ARG B C 1
ATOM 2111 O O . ARG B 1 75 ? 30.891 -4.68 -5.676 1 44.66 75 ARG B O 1
ATOM 2118 N N . ARG B 1 76 ? 31.203 -5.57 -3.686 1 41.59 76 ARG B N 1
ATOM 2119 C CA . ARG B 1 76 ? 32.25 -6.348 -4.348 1 41.59 76 ARG B CA 1
ATOM 2120 C C . ARG B 1 76 ? 31.656 -7.344 -5.332 1 41.59 76 ARG B C 1
ATOM 2122 O O . ARG B 1 76 ? 32.375 -8.039 -6.043 1 41.59 76 ARG B O 1
ATOM 2129 N N . LYS B 1 77 ? 30.516 -8.078 -4.887 1 41.03 77 LYS B N 1
ATOM 2130 C CA . LYS B 1 77 ? 30.125 -9.133 -5.82 1 41.03 77 LYS B CA 1
ATOM 2131 C C . LYS B 1 77 ? 29.516 -8.547 -7.086 1 41.03 77 LYS B C 1
ATOM 2133 O O . LYS B 1 77 ? 28.625 -7.695 -7.016 1 41.03 77 LYS B O 1
ATOM 2138 N N . ARG B 1 78 ? 29.984 -8.648 -8.289 1 38.41 78 ARG B N 1
ATOM 2139 C CA . ARG B 1 78 ? 29.875 -8.242 -9.68 1 38.41 78 ARG B CA 1
ATOM 2140 C C . ARG B 1 78 ? 28.406 -8.031 -10.07 1 38.41 78 ARG B C 1
ATOM 2142 O O . ARG B 1 78 ? 27.5 -8.469 -9.359 1 38.41 78 ARG B O 1
ATOM 2149 N N . ASN B 1 79 ? 28.031 -7.816 -11.398 1 41.66 79 ASN B N 1
ATOM 2150 C CA . ASN B 1 79 ? 27.094 -7.609 -12.492 1 41.66 79 ASN B CA 1
ATOM 2151 C C . ASN B 1 79 ? 25.938 -8.609 -12.438 1 41.66 79 ASN B C 1
ATOM 2153 O O . ASN B 1 79 ? 25.422 -9.031 -13.469 1 41.66 79 ASN B O 1
ATOM 2157 N N . THR B 1 80 ? 25.766 -9.492 -11.484 1 46.5 80 THR B N 1
ATOM 2158 C CA . THR B 1 80 ? 24.922 -10.625 -11.828 1 46.5 80 THR B CA 1
ATOM 2159 C C . THR B 1 80 ? 23.484 -10.172 -12.094 1 46.5 80 THR B C 1
ATOM 2161 O O . THR B 1 80 ? 22.875 -9.508 -11.258 1 46.5 80 THR B O 1
ATOM 2164 N N . GLN B 1 81 ? 23.125 -9.961 -13.234 1 52.25 81 GLN B N 1
ATOM 2165 C CA . GLN B 1 81 ? 21.781 -9.844 -13.812 1 52.25 81 GLN B CA 1
ATOM 2166 C C . GLN B 1 81 ? 20.766 -10.672 -13.031 1 52.25 81 GLN B C 1
ATOM 2168 O O . GLN B 1 81 ? 20.984 -11.867 -12.805 1 52.25 81 GLN B O 1
ATOM 2173 N N . VAL B 1 82 ? 20.125 -10.109 -11.992 1 62 82 VAL B N 1
ATOM 2174 C CA . VAL B 1 82 ? 19 -10.773 -11.344 1 62 82 VAL B CA 1
ATOM 2175 C C . VAL B 1 82 ? 18.234 -11.602 -12.367 1 62 82 VAL B C 1
ATOM 2177 O O . VAL B 1 82 ? 17.641 -11.055 -13.297 1 62 82 VAL B O 1
ATOM 2180 N N . SER B 1 83 ? 18.594 -12.844 -12.727 1 76.5 83 SER B N 1
ATOM 2181 C CA . SER B 1 83 ? 17.984 -13.797 -13.641 1 76.5 83 SER B CA 1
ATOM 2182 C C . SER B 1 83 ? 16.906 -14.633 -12.945 1 76.5 83 SER B C 1
ATOM 2184 O O . SER B 1 83 ? 16.844 -14.672 -11.719 1 76.5 83 SER B O 1
ATOM 2186 N N . CYS B 1 84 ? 15.938 -15.078 -13.711 1 86.06 84 CYS B N 1
ATOM 2187 C CA . CYS B 1 84 ? 14.922 -16.016 -13.258 1 86.06 84 CYS B CA 1
ATOM 2188 C C . CYS B 1 84 ? 15.555 -17.266 -12.656 1 86.06 84 CYS B C 1
ATOM 2190 O O . CYS B 1 84 ? 16.312 -17.953 -13.328 1 86.06 84 CYS B O 1
ATOM 2192 N N . PRO B 1 85 ? 15.406 -17.391 -11.344 1 78.81 85 PRO B N 1
ATOM 2193 C CA . PRO B 1 85 ? 16.062 -18.516 -10.688 1 78.81 85 PRO B CA 1
ATOM 2194 C C . PRO B 1 85 ? 15.492 -19.859 -11.117 1 78.81 85 PRO B C 1
ATOM 2196 O O . PRO B 1 85 ? 14.344 -19.938 -11.57 1 78.81 85 PRO B O 1
ATOM 2199 N N . ASN B 1 86 ? 16.484 -20.844 -11.242 1 76.31 86 ASN B N 1
ATOM 2200 C CA . ASN B 1 86 ? 15.977 -22.219 -11.195 1 76.31 86 ASN B CA 1
ATOM 2201 C C . ASN B 1 86 ? 15.453 -22.578 -9.812 1 76.31 86 ASN B C 1
ATOM 2203 O O . ASN B 1 86 ? 16.203 -22.531 -8.828 1 76.31 86 ASN B O 1
ATOM 2207 N N . PHE B 1 87 ? 14.211 -22.578 -9.766 1 72.25 87 PHE B N 1
ATOM 2208 C CA . PHE B 1 87 ? 13.586 -22.828 -8.469 1 72.25 87 PHE B CA 1
ATOM 2209 C C . PHE B 1 87 ? 14.094 -24.141 -7.867 1 72.25 87 PHE B C 1
ATOM 2211 O O . PHE B 1 87 ? 14.078 -25.172 -8.531 1 72.25 87 PHE B O 1
ATOM 2218 N N . ASN B 1 88 ? 14.938 -23.938 -6.82 1 70 88 ASN B N 1
ATOM 2219 C CA . ASN B 1 88 ? 15.281 -25.078 -5.984 1 70 88 ASN B CA 1
ATOM 2220 C C . ASN B 1 88 ? 14.305 -25.234 -4.82 1 70 88 ASN B C 1
ATOM 2222 O O . ASN B 1 88 ? 14.406 -24.531 -3.82 1 70 88 ASN B O 1
ATOM 2226 N N . PHE B 1 89 ? 13.367 -26.141 -5.062 1 65.94 89 PHE B N 1
ATOM 2227 C CA . PHE B 1 89 ? 12.273 -26.344 -4.125 1 65.94 89 PHE B CA 1
ATOM 2228 C C . PHE B 1 89 ? 12.805 -26.547 -2.711 1 65.94 89 PHE B C 1
ATOM 2230 O O . PHE B 1 89 ? 12.219 -26.047 -1.745 1 65.94 89 PHE B O 1
ATOM 2237 N N . ILE B 1 90 ? 13.875 -27.125 -2.611 1 59.78 90 ILE B N 1
ATOM 2238 C CA . ILE B 1 90 ? 14.406 -27.422 -1.283 1 59.78 90 ILE B CA 1
ATOM 2239 C C . ILE B 1 90 ? 14.898 -26.125 -0.626 1 59.78 90 ILE B C 1
ATOM 2241 O O . ILE B 1 90 ? 14.547 -25.828 0.517 1 59.78 90 ILE B O 1
ATOM 2245 N N . ALA B 1 91 ? 15.57 -25.375 -1.312 1 65.31 91 ALA B N 1
ATOM 2246 C CA . ALA B 1 91 ? 16.172 -24.203 -0.717 1 65.31 91 ALA B CA 1
ATOM 2247 C C . ALA B 1 91 ? 15.164 -23.062 -0.58 1 65.31 91 ALA B C 1
ATOM 2249 O O . ALA B 1 91 ? 15.133 -22.375 0.441 1 65.31 91 ALA B O 1
ATOM 2250 N N . ASP B 1 92 ? 14.328 -23 -1.444 1 69.75 92 ASP B N 1
ATOM 2251 C CA . ASP B 1 92 ? 13.406 -21.859 -1.483 1 69.75 92 ASP B CA 1
ATOM 2252 C C . ASP B 1 92 ? 12.234 -22.078 -0.529 1 69.75 92 ASP B C 1
ATOM 2254 O O . ASP B 1 92 ? 11.688 -21.125 0.02 1 69.75 92 ASP B O 1
ATOM 2258 N N . ASN B 1 93 ? 11.984 -23.359 -0.285 1 69.69 93 ASN B N 1
ATOM 2259 C CA . ASN B 1 93 ? 10.906 -23.688 0.639 1 69.69 93 ASN B CA 1
ATOM 2260 C C . ASN B 1 93 ? 11.266 -23.328 2.076 1 69.69 93 ASN B C 1
ATOM 2262 O O . ASN B 1 93 ? 10.383 -23.062 2.896 1 69.69 93 ASN B O 1
ATOM 2266 N N . LYS B 1 94 ? 12.609 -23.203 2.303 1 72.12 94 LYS B N 1
ATOM 2267 C CA . LYS B 1 94 ? 13.039 -22.969 3.678 1 72.12 94 LYS B CA 1
ATOM 2268 C C . LYS B 1 94 ? 13.008 -21.484 4.02 1 72.12 94 LYS B C 1
ATOM 2270 O O . LYS B 1 94 ? 13.055 -21.109 5.195 1 72.12 94 LYS B O 1
ATOM 2275 N N . SER B 1 95 ? 12.797 -20.75 3.004 1 79.38 95 SER B N 1
ATOM 2276 C CA . SER B 1 95 ? 12.789 -19.312 3.264 1 79.38 95 SER B CA 1
ATOM 2277 C C . SER B 1 95 ? 11.461 -18.875 3.875 1 79.38 95 SER B C 1
ATOM 2279 O O . SER B 1 95 ? 10.414 -19.438 3.57 1 79.38 95 SER B O 1
ATOM 2281 N N . ASN B 1 96 ? 11.602 -17.984 4.789 1 84.44 96 ASN B N 1
ATOM 2282 C CA . ASN B 1 96 ? 10.375 -17.422 5.355 1 84.44 96 ASN B CA 1
ATOM 2283 C C . ASN B 1 96 ? 9.852 -16.266 4.508 1 84.44 96 ASN B C 1
ATOM 2285 O O . ASN B 1 96 ? 8.75 -15.758 4.754 1 84.44 96 ASN B O 1
ATOM 2289 N N . GLU B 1 97 ? 10.562 -15.914 3.521 1 90.94 97 GLU B N 1
ATOM 2290 C CA . GLU B 1 97 ? 10.156 -14.789 2.684 1 90.94 97 GLU B CA 1
ATOM 2291 C C . GLU B 1 97 ? 9.219 -15.242 1.567 1 90.94 97 GLU B C 1
ATOM 2293 O O . GLU B 1 97 ? 9.57 -16.109 0.762 1 90.94 97 GLU B O 1
ATOM 2298 N N . ILE B 1 98 ? 8.156 -14.633 1.498 1 95.31 98 ILE B N 1
ATOM 2299 C CA . ILE B 1 98 ? 7.148 -14.945 0.493 1 95.31 98 ILE B CA 1
ATOM 2300 C C . ILE B 1 98 ? 7.742 -14.773 -0.904 1 95.31 98 ILE B C 1
ATOM 2302 O O . ILE B 1 98 ? 7.488 -15.586 -1.797 1 95.31 98 ILE B O 1
ATOM 2306 N N . SER B 1 99 ? 8.555 -13.781 -1.104 1 95.12 99 SER B N 1
ATOM 2307 C CA . SER B 1 99 ? 9.109 -13.445 -2.412 1 95.12 99 SER B CA 1
ATOM 2308 C C . SER B 1 99 ? 10 -14.562 -2.939 1 95.12 99 SER B C 1
ATOM 2310 O O . SER B 1 99 ? 10.055 -14.805 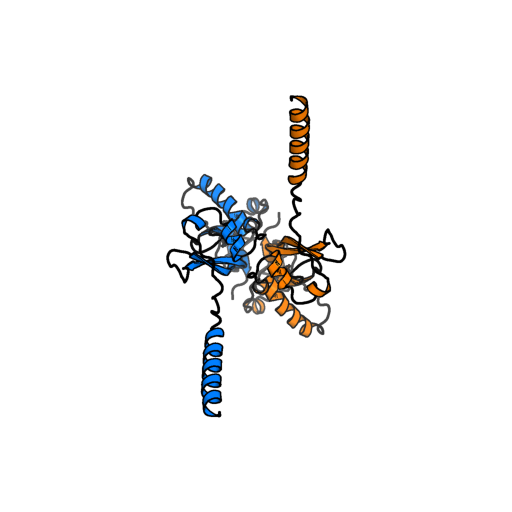-4.148 1 95.12 99 SER B O 1
ATOM 2312 N N . LYS B 1 100 ? 10.641 -15.312 -2.053 1 92.19 100 LYS B N 1
ATOM 2313 C CA . LYS B 1 100 ? 11.57 -16.375 -2.432 1 92.19 100 LYS B CA 1
ATOM 2314 C C . LYS B 1 100 ? 10.836 -17.688 -2.65 1 92.19 100 LYS B C 1
ATOM 2316 O O . LYS B 1 100 ? 11.273 -18.531 -3.439 1 92.19 100 LYS B O 1
ATOM 2321 N N . ARG B 1 101 ? 9.742 -17.859 -2.041 1 94.44 101 ARG B N 1
ATOM 2322 C CA . ARG B 1 101 ? 8.9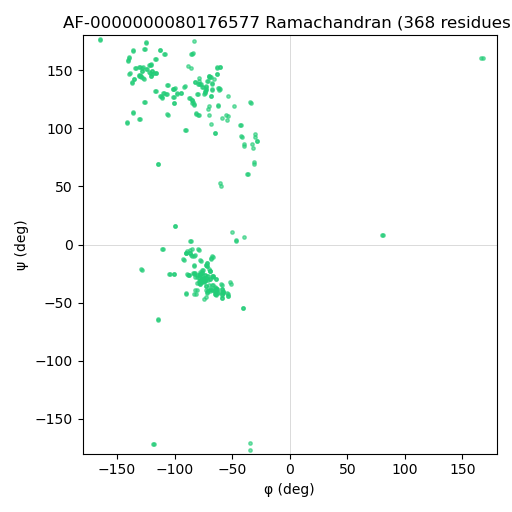84 -19.094 -2.141 1 94.44 101 ARG B CA 1
ATOM 2323 C C . ARG B 1 101 ? 7.941 -19.016 -3.252 1 94.44 101 ARG B C 1
ATOM 2325 O O . ARG B 1 101 ? 7.352 -20.031 -3.631 1 94.44 101 ARG B O 1
ATOM 2332 N N . SER B 1 102 ? 7.719 -17.812 -3.744 1 96.06 102 SER B N 1
ATOM 2333 C CA . SER B 1 102 ? 6.711 -17.609 -4.777 1 96.06 102 SER B CA 1
ATOM 2334 C C . SER B 1 102 ? 7.148 -18.219 -6.105 1 96.06 102 SER B C 1
ATOM 2336 O O . SER B 1 102 ? 8.32 -18.141 -6.473 1 96.06 102 SER B O 1
ATOM 2338 N N . ILE B 1 103 ? 6.133 -18.781 -6.852 1 95.69 103 ILE B N 1
ATOM 2339 C CA . ILE B 1 103 ? 6.441 -19.266 -8.188 1 95.69 103 ILE B CA 1
ATOM 2340 C C . ILE B 1 103 ? 6.504 -18.109 -9.172 1 95.69 103 ILE B C 1
ATOM 2342 O O . ILE B 1 103 ? 6.754 -18.297 -10.359 1 95.69 103 ILE B O 1
ATOM 2346 N N . SER B 1 104 ? 6.207 -16.969 -8.727 1 96.56 104 SER B N 1
ATOM 2347 C CA . SER B 1 104 ? 6.551 -15.695 -9.344 1 96.56 104 SER B CA 1
ATOM 2348 C C . SER B 1 104 ? 7.52 -14.898 -8.469 1 96.56 104 SER B C 1
ATOM 2350 O O . SER B 1 104 ? 7.156 -13.859 -7.914 1 96.56 104 SER B O 1
ATOM 2352 N N . PRO B 1 105 ? 8.75 -15.422 -8.391 1 95.69 105 PRO B N 1
ATOM 2353 C CA . PRO B 1 105 ? 9.68 -14.789 -7.457 1 95.69 105 PRO B CA 1
ATOM 2354 C C . PRO B 1 105 ? 9.992 -13.336 -7.816 1 95.69 105 PRO B C 1
ATOM 2356 O O . PRO B 1 105 ? 9.969 -12.977 -8.992 1 95.69 105 PRO B O 1
ATOM 2359 N N . TRP B 1 106 ? 10.203 -12.555 -6.762 1 95.56 106 TRP B N 1
ATOM 2360 C CA . TRP B 1 106 ? 10.57 -11.164 -7.008 1 95.56 106 TRP B CA 1
ATOM 2361 C C . TRP B 1 106 ? 11.648 -10.711 -6.039 1 95.56 106 TRP B C 1
ATOM 2363 O O . TRP B 1 106 ? 11.938 -11.391 -5.051 1 95.56 106 TRP B O 1
ATOM 2373 N N . THR B 1 107 ? 12.266 -9.68 -6.449 1 94.5 107 THR B N 1
ATOM 2374 C CA . THR B 1 107 ? 13.211 -8.953 -5.609 1 94.5 107 THR B CA 1
ATOM 2375 C C . THR B 1 107 ? 12.844 -7.477 -5.527 1 94.5 107 THR B C 1
ATOM 2377 O O . THR B 1 107 ? 11.883 -7.035 -6.164 1 94.5 107 THR B O 1
ATOM 2380 N N . TYR B 1 108 ? 13.484 -6.809 -4.605 1 95.38 108 TYR B N 1
ATOM 2381 C CA . TYR B 1 108 ? 13.266 -5.371 -4.496 1 95.38 108 TYR B CA 1
ATOM 2382 C C . TYR B 1 108 ? 14.469 -4.594 -5.027 1 95.38 108 TYR B C 1
ATOM 2384 O O . TYR B 1 108 ? 15.617 -4.984 -4.801 1 95.38 108 TYR B O 1
ATOM 2392 N N . ARG B 1 109 ? 14.109 -3.588 -5.754 1 95.75 109 ARG B N 1
ATOM 2393 C CA . ARG B 1 109 ? 15.125 -2.635 -6.199 1 95.75 109 ARG B CA 1
ATOM 2394 C C . ARG B 1 109 ? 14.828 -1.234 -5.676 1 95.75 109 ARG B C 1
ATOM 2396 O O . ARG B 1 109 ? 13.664 -0.879 -5.461 1 95.75 109 ARG B O 1
ATOM 2403 N N . ILE B 1 110 ? 15.875 -0.481 -5.461 1 96.69 110 ILE B N 1
ATOM 2404 C CA . ILE B 1 110 ? 15.68 0.893 -5.012 1 96.69 110 ILE B CA 1
ATOM 2405 C C . ILE B 1 110 ? 15.367 1.788 -6.207 1 96.69 110 ILE B C 1
ATOM 2407 O O . ILE B 1 110 ? 16.172 1.905 -7.133 1 96.69 110 ILE B O 1
ATOM 2411 N N . ASP B 1 111 ? 14.203 2.301 -6.289 1 97.81 111 ASP B N 1
ATOM 2412 C CA . ASP B 1 111 ? 13.836 3.34 -7.246 1 97.81 111 ASP B CA 1
ATOM 2413 C C . ASP B 1 111 ? 14.188 4.727 -6.715 1 97.81 111 ASP B C 1
ATOM 2415 O O . ASP B 1 111 ? 13.758 5.105 -5.621 1 97.81 111 ASP B O 1
ATOM 2419 N N . VAL B 1 112 ? 14.961 5.473 -7.449 1 96.81 112 VAL B N 1
ATOM 2420 C CA . VAL B 1 112 ? 15.414 6.793 -7.016 1 96.81 112 VAL B CA 1
ATOM 2421 C C . VAL B 1 112 ? 14.781 7.867 -7.891 1 96.81 112 VAL B C 1
ATOM 2423 O O . VAL B 1 112 ? 14.836 7.785 -9.125 1 96.81 112 VAL B O 1
ATOM 2426 N N . ASP B 1 113 ? 14.188 8.789 -7.277 1 95.75 113 ASP B N 1
ATOM 2427 C CA . ASP B 1 113 ? 13.625 9.977 -7.922 1 95.75 113 ASP B CA 1
ATOM 2428 C C . ASP B 1 113 ? 13.961 11.242 -7.129 1 95.75 113 ASP B C 1
ATOM 2430 O O . ASP B 1 113 ? 13.43 11.445 -6.035 1 95.75 113 ASP B O 1
ATOM 2434 N N . GLU B 1 114 ? 14.742 12.117 -7.664 1 91.56 114 GLU B N 1
ATOM 2435 C CA . GLU B 1 114 ? 15.219 13.305 -6.965 1 91.56 114 GLU B CA 1
ATOM 2436 C C . GLU B 1 114 ? 14.094 14.328 -6.789 1 91.56 114 GLU B C 1
ATOM 2438 O O . GLU B 1 114 ? 14.211 15.25 -5.977 1 91.56 114 GLU B O 1
ATOM 2443 N N . ASN B 1 115 ? 13.086 14.195 -7.535 1 92.75 115 ASN B N 1
ATOM 2444 C CA . ASN B 1 115 ? 11.992 15.164 -7.473 1 92.75 115 ASN B CA 1
ATOM 2445 C C . ASN B 1 115 ? 10.828 14.633 -6.637 1 92.75 115 ASN B C 1
ATOM 2447 O O . ASN B 1 115 ? 9.703 15.125 -6.75 1 92.75 115 ASN B O 1
ATOM 2451 N N . ARG B 1 116 ? 11.117 13.625 -5.898 1 93.31 116 ARG B N 1
ATOM 2452 C CA . ARG B 1 116 ? 10.102 12.992 -5.062 1 93.31 116 ARG B CA 1
ATOM 2453 C C . ARG B 1 116 ? 10.57 12.898 -3.611 1 93.31 116 ARG B C 1
ATOM 2455 O O . ARG B 1 116 ? 11.766 12.766 -3.346 1 93.31 116 ARG B O 1
ATOM 2462 N N . PHE B 1 117 ? 9.609 13.102 -2.678 1 89.25 117 PHE B N 1
ATOM 2463 C CA . PHE B 1 117 ? 9.859 12.75 -1.286 1 89.25 117 PHE B CA 1
ATOM 2464 C C . PHE B 1 117 ? 8.914 11.641 -0.834 1 89.25 117 PHE B C 1
ATOM 2466 O O . PHE B 1 117 ? 7.695 11.75 -0.98 1 89.25 117 PHE B O 1
ATOM 2473 N N . PRO B 1 118 ? 9.367 10.555 -0.166 1 91.62 118 PRO B N 1
ATOM 2474 C CA . PRO B 1 118 ? 10.781 10.18 -0.039 1 91.62 118 PRO B CA 1
ATOM 2475 C C . PRO B 1 118 ? 11.445 9.922 -1.389 1 91.62 118 PRO B C 1
ATOM 2477 O O . PRO B 1 118 ? 10.797 9.422 -2.314 1 91.62 118 PRO B O 1
ATOM 2480 N N . GLN B 1 119 ? 12.695 10.102 -1.486 1 92.56 119 GLN B N 1
ATOM 2481 C CA . GLN B 1 119 ? 13.398 10.008 -2.758 1 92.56 119 GLN B CA 1
ATOM 2482 C C . GLN B 1 119 ? 13.641 8.555 -3.15 1 92.56 119 GLN B C 1
ATOM 2484 O O . GLN B 1 119 ? 13.711 8.227 -4.336 1 92.56 119 GLN B O 1
ATOM 2489 N N . LYS B 1 120 ? 13.844 7.773 -2.143 1 95.12 120 LYS B N 1
ATOM 2490 C CA . LYS B 1 120 ? 14.125 6.363 -2.391 1 95.12 120 LYS B CA 1
ATOM 2491 C C . LYS B 1 120 ? 12.977 5.48 -1.929 1 95.12 120 LYS B C 1
ATOM 2493 O O . LYS B 1 120 ? 12.484 5.621 -0.804 1 95.12 120 LYS B O 1
ATOM 2498 N N . LEU B 1 121 ? 12.5 4.656 -2.838 1 97.12 121 LEU B N 1
ATOM 2499 C CA . LEU B 1 121 ? 11.477 3.662 -2.537 1 97.12 121 LEU B CA 1
ATOM 2500 C C . LEU B 1 121 ? 11.898 2.283 -3.031 1 97.12 121 LEU B C 1
ATOM 2502 O O . LEU B 1 121 ? 12.578 2.166 -4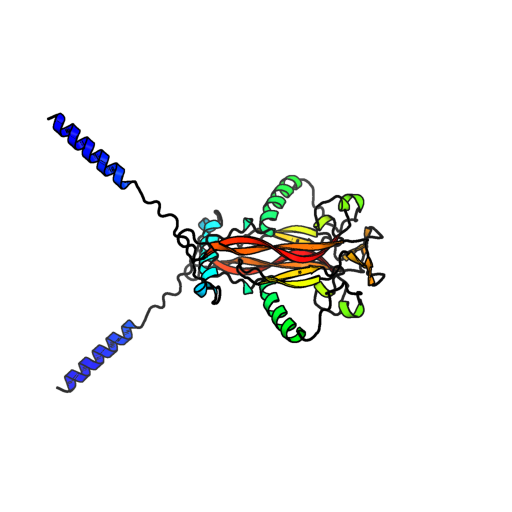.051 1 97.12 121 LEU B O 1
ATOM 2506 N N . ALA B 1 122 ? 11.539 1.289 -2.291 1 97.62 122 ALA B N 1
ATOM 2507 C CA . ALA B 1 122 ? 11.758 -0.082 -2.744 1 97.62 122 ALA B CA 1
ATOM 2508 C C . ALA B 1 122 ? 10.625 -0.548 -3.654 1 97.62 122 ALA B C 1
ATOM 2510 O O . ALA B 1 122 ? 9.453 -0.531 -3.26 1 97.62 122 ALA B O 1
ATOM 2511 N N . PHE B 1 123 ? 10.977 -0.943 -4.855 1 98.19 123 PHE B N 1
ATOM 2512 C CA . PHE B 1 123 ? 10.031 -1.46 -5.84 1 98.19 123 PHE B CA 1
ATOM 2513 C C . PHE B 1 123 ? 10.242 -2.953 -6.059 1 98.19 123 PHE B C 1
ATOM 2515 O O . PHE B 1 123 ? 11.367 -3.404 -6.277 1 98.19 123 PHE B O 1
ATOM 2522 N N . ALA B 1 124 ? 9.148 -3.666 -5.98 1 97.81 124 ALA B N 1
ATOM 2523 C CA . ALA B 1 124 ? 9.234 -5.074 -6.355 1 97.81 124 ALA B CA 1
ATOM 2524 C C . ALA B 1 124 ? 9.492 -5.227 -7.852 1 97.81 124 ALA B C 1
ATOM 2526 O O . ALA B 1 124 ? 8.938 -4.488 -8.664 1 97.81 124 ALA B O 1
ATOM 2527 N N . LYS B 1 125 ? 10.359 -6.133 -8.195 1 97 125 LYS B N 1
ATOM 2528 C CA . LYS B 1 125 ? 10.617 -6.547 -9.57 1 97 125 LYS B CA 1
ATOM 2529 C C . LYS B 1 125 ? 10.477 -8.055 -9.727 1 97 125 LYS B C 1
ATOM 2531 O O . LYS B 1 125 ? 11.18 -8.82 -9.055 1 97 125 LYS B O 1
ATOM 2536 N N . CYS B 1 126 ? 9.594 -8.445 -10.641 1 97.12 126 CYS B N 1
ATOM 2537 C CA . CYS B 1 126 ? 9.469 -9.875 -10.914 1 97.12 126 CYS B CA 1
ATOM 2538 C C . CYS B 1 126 ? 10.727 -10.414 -11.578 1 97.12 126 CYS B C 1
ATOM 2540 O O . CYS B 1 126 ? 11.227 -9.836 -12.547 1 97.12 126 CYS B O 1
ATOM 2542 N N . LEU B 1 127 ? 11.203 -11.477 -11.109 1 95.19 127 LEU B N 1
ATOM 2543 C CA . LEU B 1 127 ? 12.477 -12.023 -11.578 1 95.19 127 LEU B CA 1
ATOM 2544 C C . LEU B 1 127 ? 12.305 -12.734 -12.914 1 95.19 127 LEU B C 1
ATOM 2546 O O . LEU B 1 127 ? 13.266 -12.883 -13.672 1 95.19 127 LEU B O 1
ATOM 2550 N N . CYS B 1 128 ? 11.102 -13.219 -13.18 1 94.81 128 CYS B N 1
ATOM 2551 C CA . CYS B 1 128 ? 10.805 -13.945 -14.414 1 94.81 128 CYS B CA 1
ATOM 2552 C C . CYS B 1 128 ? 9.672 -13.266 -15.18 1 94.81 128 CYS B C 1
ATOM 2554 O O . CYS B 1 128 ? 8.859 -12.555 -14.602 1 94.81 128 CYS B O 1
ATOM 2556 N N . ASN B 1 129 ? 9.664 -13.484 -16.516 1 95.75 129 ASN B N 1
ATOM 2557 C CA . ASN B 1 129 ? 8.539 -13.031 -17.328 1 95.75 129 ASN B CA 1
ATOM 2558 C C . ASN B 1 129 ? 7.32 -13.938 -17.156 1 95.75 129 ASN B C 1
ATOM 2560 O O . ASN B 1 129 ? 6.18 -13.484 -17.25 1 95.75 129 ASN B O 1
ATOM 2564 N N . HIS B 1 130 ? 7.711 -15.156 -16.891 1 96.88 130 HIS B N 1
ATOM 2565 C CA . HIS B 1 130 ? 6.695 -16.172 -16.656 1 96.88 130 HIS B CA 1
ATOM 2566 C C . HIS B 1 130 ? 6.812 -16.75 -15.242 1 96.88 130 HIS B C 1
ATOM 2568 O O . HIS B 1 130 ? 7.383 -16.109 -14.359 1 96.88 130 HIS B O 1
ATOM 2574 N N . CYS B 1 131 ? 6.07 -17.781 -14.945 1 96.62 131 CYS B N 1
ATOM 2575 C CA . CYS B 1 131 ? 6.109 -18.375 -13.609 1 96.62 131 CYS B CA 1
ATOM 2576 C C . CYS B 1 131 ? 6.812 -19.734 -13.633 1 96.62 131 CYS B C 1
ATOM 2578 O O . CYS B 1 131 ? 7.035 -20.297 -14.703 1 96.62 131 CYS B O 1
ATOM 2580 N N . ILE B 1 132 ? 7.164 -20.141 -12.469 1 93.81 132 ILE B N 1
ATOM 2581 C CA . ILE B 1 132 ? 7.938 -21.375 -12.344 1 93.81 132 ILE B CA 1
ATOM 2582 C C . ILE B 1 132 ? 6.992 -22.562 -12.172 1 93.81 132 ILE B C 1
ATOM 2584 O O . ILE B 1 132 ? 6.043 -22.5 -11.391 1 93.81 132 ILE B O 1
ATOM 2588 N N . SER B 1 133 ? 7.309 -23.625 -12.898 1 91 133 SER B N 1
ATOM 2589 C CA . SER B 1 133 ? 6.562 -24.875 -12.758 1 91 133 SER B CA 1
ATOM 2590 C C . SER B 1 133 ? 7.027 -25.656 -11.539 1 91 133 SER B C 1
ATOM 2592 O O . SER B 1 133 ? 8.219 -25.938 -11.391 1 91 133 SER B O 1
ATOM 2594 N N . THR B 1 134 ? 6.047 -26.031 -10.758 1 86.88 134 THR B N 1
ATOM 2595 C CA . THR B 1 134 ? 6.414 -26.844 -9.602 1 86.88 134 THR B CA 1
ATOM 2596 C C . THR B 1 134 ? 6.82 -28.25 -10.031 1 86.88 134 THR B C 1
ATOM 2598 O O . THR B 1 134 ? 7.441 -28.984 -9.266 1 86.88 134 THR B O 1
ATOM 2601 N N . TYR B 1 135 ? 6.516 -28.641 -11.203 1 85.25 135 TYR B N 1
ATOM 2602 C CA . TYR B 1 135 ? 6.816 -29.984 -11.727 1 85.25 135 TYR B CA 1
ATOM 2603 C C . TYR B 1 135 ? 8.25 -30.047 -12.242 1 85.25 135 TYR B C 1
ATOM 2605 O O . TYR B 1 135 ? 8.984 -30.984 -11.93 1 85.25 135 TYR B O 1
ATOM 2613 N N . THR B 1 136 ? 8.633 -28.984 -12.938 1 86.12 136 THR B N 1
ATOM 2614 C CA . THR B 1 136 ? 9.938 -29.031 -13.602 1 86.12 136 THR B CA 1
ATOM 2615 C C . THR B 1 136 ? 10.953 -28.188 -12.844 1 86.12 136 THR B C 1
ATOM 2617 O O . THR B 1 136 ? 12.164 -28.359 -13.016 1 86.12 136 THR B O 1
ATOM 2620 N N . GLY B 1 137 ? 10.484 -27.219 -12.117 1 86.94 137 GLY B N 1
ATOM 2621 C CA . GLY B 1 137 ? 11.359 -26.266 -11.461 1 86.94 137 GLY B CA 1
ATOM 2622 C C . GLY B 1 137 ? 11.852 -25.172 -12.383 1 86.94 137 GLY B C 1
ATOM 2623 O O . GLY B 1 137 ? 12.695 -24.359 -12 1 86.94 137 GLY B O 1
ATOM 2624 N N . LYS B 1 138 ? 11.289 -25.156 -13.578 1 89.94 138 LYS B N 1
ATOM 2625 C CA . LYS B 1 138 ? 11.719 -24.188 -14.586 1 89.94 138 LYS B CA 1
ATOM 2626 C C . LYS B 1 138 ? 10.586 -23.234 -14.953 1 89.94 138 LYS B C 1
ATOM 2628 O O . LYS B 1 138 ? 9.414 -23.516 -14.68 1 89.94 138 LYS B O 1
ATOM 2633 N N . GLU B 1 139 ? 11 -22.125 -15.492 1 92.94 139 GLU B N 1
ATOM 2634 C CA . GLU B 1 139 ? 10.023 -21.156 -15.961 1 92.94 139 GLU B CA 1
ATOM 2635 C C . GLU B 1 139 ? 9.133 -21.734 -17.047 1 92.94 139 GLU B C 1
ATOM 2637 O O . GLU B 1 139 ? 9.609 -22.453 -17.938 1 92.94 139 GLU B O 1
ATOM 2642 N N . THR B 1 140 ? 7.867 -21.531 -16.938 1 91.38 140 THR B N 1
ATOM 2643 C CA . THR B 1 140 ? 6.895 -22.016 -17.906 1 91.38 140 THR B CA 1
ATOM 2644 C C . THR B 1 140 ? 6.113 -20.859 -18.516 1 91.38 140 THR B C 1
ATOM 2646 O O . THR B 1 140 ? 5.758 -19.906 -17.812 1 91.38 140 THR B O 1
ATOM 2649 N N . SER B 1 141 ? 5.762 -20.953 -19.797 1 93 141 SER B N 1
ATOM 2650 C CA . SER B 1 141 ? 5.027 -19.891 -20.484 1 93 141 SER B CA 1
ATOM 2651 C C . SER B 1 141 ? 3.521 -20.047 -20.297 1 93 141 SER B C 1
ATOM 2653 O O . SER B 1 141 ? 2.738 -19.234 -20.797 1 93 141 SER B O 1
ATOM 2655 N N . ALA B 1 142 ? 3.174 -21.047 -19.516 1 92.06 142 ALA B N 1
ATOM 2656 C CA . ALA B 1 142 ? 1.755 -21.266 -19.25 1 92.06 142 ALA B CA 1
ATOM 2657 C C . ALA B 1 142 ? 1.169 -20.109 -18.422 1 92.06 142 ALA B C 1
ATOM 2659 O O . ALA B 1 142 ? -0.042 -19.875 -18.453 1 92.06 142 ALA B O 1
ATOM 2660 N N . LEU B 1 143 ? 1.997 -19.484 -17.656 1 95.19 143 LEU B N 1
ATOM 2661 C CA . LEU B 1 143 ? 1.582 -18.391 -16.781 1 95.19 143 LEU B CA 1
ATOM 2662 C C . LEU B 1 143 ? 2.463 -17.172 -17 1 95.19 143 LEU B C 1
ATOM 2664 O O . LEU B 1 143 ? 3.633 -17.297 -17.359 1 95.19 143 LEU B O 1
ATOM 2668 N N . ASN B 1 144 ? 1.832 -16.016 -16.797 1 96.56 144 ASN B N 1
ATOM 2669 C CA . ASN B 1 144 ? 2.586 -14.773 -16.781 1 96.56 144 ASN B CA 1
ATOM 2670 C C . ASN B 1 144 ? 2.834 -14.281 -15.367 1 96.56 144 ASN B C 1
ATOM 2672 O O . ASN B 1 144 ? 1.951 -14.367 -14.508 1 96.56 144 ASN B O 1
ATOM 2676 N N . SER B 1 145 ? 4.055 -13.898 -15.133 1 97.75 145 SER B N 1
ATOM 2677 C CA . SER B 1 145 ? 4.367 -13.203 -13.891 1 97.75 145 SER B CA 1
ATOM 2678 C C . SER B 1 145 ? 4.047 -11.711 -14 1 97.75 145 SER B C 1
ATOM 2680 O O . SER B 1 145 ? 4.578 -11.023 -14.875 1 97.75 145 SER B O 1
ATOM 2682 N N . VAL B 1 146 ? 3.139 -11.258 -13.102 1 97.94 146 VAL B N 1
ATOM 2683 C CA . VAL B 1 146 ? 2.713 -9.867 -13.219 1 97.94 146 VAL B CA 1
ATOM 2684 C C . VAL B 1 146 ? 2.863 -9.156 -11.875 1 97.94 146 VAL B C 1
ATOM 2686 O O . VAL B 1 146 ? 2.766 -9.789 -10.82 1 97.94 146 VAL B O 1
ATOM 2689 N N . LEU B 1 147 ? 3.08 -7.832 -11.992 1 98.44 147 LEU B N 1
ATOM 2690 C CA . LEU B 1 147 ? 3.297 -7.012 -10.805 1 98.44 147 LEU B CA 1
ATOM 2691 C C . LEU B 1 147 ? 1.979 -6.727 -10.094 1 98.44 147 LEU B C 1
ATOM 2693 O O . LEU B 1 147 ? 0.961 -6.473 -10.742 1 98.44 147 LEU B O 1
ATOM 2697 N N . ILE B 1 148 ? 2.023 -6.812 -8.781 1 98.38 148 ILE B N 1
ATOM 2698 C CA . ILE B 1 148 ? 1 -6.227 -7.926 1 98.38 148 ILE B CA 1
ATOM 2699 C C . ILE B 1 148 ? 1.433 -4.832 -7.48 1 98.38 148 ILE B C 1
ATOM 2701 O O . ILE B 1 148 ? 2.559 -4.645 -7.016 1 98.38 148 ILE B O 1
ATOM 2705 N N . THR B 1 149 ? 0.521 -3.855 -7.641 1 96.94 149 THR B 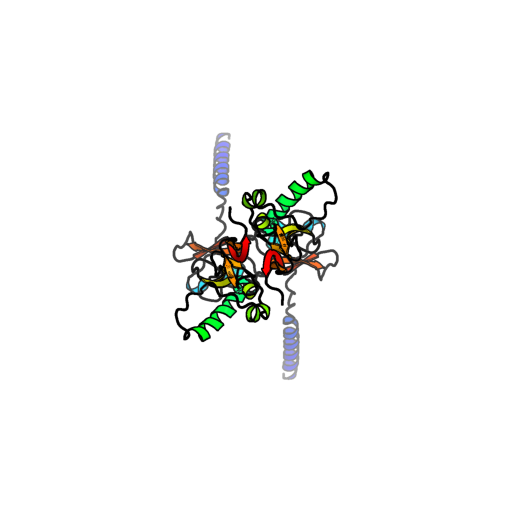N 1
ATOM 2706 C CA . THR B 1 149 ? 0.865 -2.488 -7.266 1 96.94 149 THR B CA 1
ATOM 2707 C C . THR B 1 149 ? -0.088 -1.964 -6.195 1 96.94 149 THR B C 1
ATOM 2709 O O . THR B 1 149 ? -1.194 -2.484 -6.031 1 96.94 149 THR B O 1
ATOM 2712 N N . GLN B 1 150 ? 0.395 -1.031 -5.457 1 95.12 150 GLN B N 1
ATOM 2713 C CA . GLN B 1 150 ? -0.409 -0.353 -4.445 1 95.12 150 GLN B CA 1
ATOM 2714 C C . GLN B 1 150 ? -0.113 1.144 -4.418 1 95.12 150 GLN B C 1
ATOM 2716 O O . GLN B 1 150 ? 1.033 1.558 -4.605 1 95.12 150 GLN B O 1
ATOM 2721 N N . SER B 1 151 ? -1.144 1.884 -4.117 1 92.38 151 SER B N 1
ATOM 2722 C CA . SER B 1 151 ? -0.988 3.336 -4.09 1 92.38 151 SER B CA 1
ATOM 2723 C C . SER B 1 151 ? -0.325 3.799 -2.799 1 92.38 151 SER B C 1
ATOM 2725 O O . SER B 1 151 ? -0.625 3.279 -1.721 1 92.38 151 SER B O 1
ATOM 2727 N N . MET B 1 152 ? 0.607 4.766 -2.949 1 92.75 152 MET B N 1
ATOM 2728 C CA . MET B 1 152 ? 1.282 5.387 -1.812 1 92.75 152 MET B CA 1
ATOM 2729 C C . MET B 1 152 ? 1.378 6.895 -1.995 1 92.75 152 MET B C 1
ATOM 2731 O O . MET B 1 152 ? 1.624 7.379 -3.102 1 92.75 152 MET B O 1
ATOM 2735 N N . LEU B 1 153 ? 1.167 7.648 -0.911 1 91.75 153 LEU B N 1
ATOM 2736 C CA . LEU B 1 153 ? 1.305 9.102 -0.927 1 91.75 153 LEU B CA 1
ATOM 2737 C C . LEU B 1 153 ? 2.773 9.508 -0.954 1 91.75 153 LEU B C 1
ATOM 2739 O O . LEU B 1 153 ? 3.576 9 -0.164 1 91.75 153 LEU B O 1
ATOM 2743 N N . VAL B 1 154 ? 3.111 10.375 -1.871 1 93.69 154 VAL B N 1
ATOM 2744 C CA . VAL B 1 154 ? 4.441 10.961 -1.96 1 93.69 154 VAL B CA 1
ATOM 2745 C C . VAL B 1 154 ? 4.324 12.461 -2.217 1 93.69 154 VAL B C 1
ATOM 2747 O O . VAL B 1 154 ? 3.225 12.977 -2.426 1 93.69 154 VAL B O 1
ATOM 2750 N N . LEU B 1 155 ? 5.445 13.156 -2.062 1 92.69 155 LEU B N 1
ATOM 2751 C CA . LEU B 1 155 ? 5.512 14.578 -2.395 1 92.69 155 LEU B CA 1
ATOM 2752 C C . LEU B 1 155 ? 6.32 14.797 -3.668 1 92.69 155 LEU B C 1
ATOM 2754 O O . LEU B 1 155 ? 7.43 14.281 -3.801 1 92.69 155 LEU B O 1
ATOM 2758 N N . ARG B 1 156 ? 5.75 15.531 -4.57 1 94.44 156 ARG B N 1
ATOM 2759 C CA . ARG B 1 156 ? 6.426 15.875 -5.816 1 94.44 156 ARG B CA 1
ATOM 2760 C C . ARG B 1 156 ? 6.98 17.297 -5.758 1 94.44 156 ARG B C 1
ATOM 2762 O O . ARG B 1 156 ? 6.25 18.25 -5.461 1 94.44 156 ARG B O 1
ATOM 2769 N N . LYS B 1 157 ? 8.211 17.375 -6.047 1 92.62 157 LYS B N 1
ATOM 2770 C CA . LYS B 1 157 ? 8.914 18.656 -6.02 1 92.62 157 LYS B CA 1
ATOM 2771 C C . LYS B 1 157 ? 8.492 19.531 -7.195 1 92.62 157 LYS B C 1
ATOM 2773 O O . LYS B 1 157 ? 8.383 19.047 -8.328 1 92.62 157 LYS B O 1
ATOM 2778 N N . GLU B 1 158 ? 8.211 20.766 -6.918 1 94.25 158 GLU B N 1
ATOM 2779 C CA . GLU B 1 158 ? 7.867 21.781 -7.906 1 94.25 158 GLU B CA 1
ATOM 2780 C C . GLU B 1 158 ? 8.617 23.078 -7.645 1 94.25 158 GLU B C 1
ATOM 2782 O O . GLU B 1 158 ? 8.992 23.375 -6.504 1 94.25 158 GLU B O 1
ATOM 2787 N N . THR B 1 159 ? 8.828 23.781 -8.695 1 93.19 159 THR B N 1
ATOM 2788 C CA . THR B 1 159 ? 9.445 25.094 -8.523 1 93.19 159 THR B CA 1
ATOM 2789 C C . THR B 1 159 ? 8.477 26.062 -7.859 1 93.19 159 THR B C 1
ATOM 2791 O O . THR B 1 159 ? 7.277 26.047 -8.148 1 93.19 159 THR B O 1
ATOM 2794 N N . CYS B 1 160 ? 9.078 26.906 -7.047 1 92.94 160 CYS B N 1
ATOM 2795 C CA . CYS B 1 160 ? 8.25 27.891 -6.363 1 92.94 160 CYS B CA 1
ATOM 2796 C C . CYS B 1 160 ? 7.777 28.969 -7.328 1 92.94 160 CYS B C 1
ATOM 2798 O O . CYS B 1 160 ? 8.562 29.484 -8.125 1 92.94 160 CYS B O 1
ATOM 2800 N N . PRO B 1 161 ? 6.5 29.344 -7.254 1 89.75 161 PRO B N 1
ATOM 2801 C CA . PRO B 1 161 ? 5.969 30.359 -8.18 1 89.75 161 PRO B CA 1
ATOM 2802 C C . PRO B 1 161 ? 6.637 31.719 -8.016 1 89.75 161 PRO B C 1
ATOM 2804 O O . PRO B 1 161 ? 6.887 32.406 -9.008 1 89.75 161 PRO B O 1
ATOM 2807 N N . GLU B 1 162 ? 6.949 32.125 -6.793 1 88.75 162 GLU B N 1
ATOM 2808 C CA . GLU B 1 162 ? 7.453 33.469 -6.52 1 88.75 162 GLU B CA 1
ATOM 2809 C C . GLU B 1 162 ? 8.977 33.5 -6.645 1 88.75 162 GLU B C 1
ATOM 2811 O O . GLU B 1 162 ? 9.547 34.594 -6.844 1 88.75 162 GLU B O 1
ATOM 2816 N N . ASP B 1 163 ? 9.641 32.406 -6.445 1 91.31 163 ASP B N 1
ATOM 2817 C CA . ASP B 1 163 ? 11.094 32.312 -6.465 1 91.31 163 ASP B CA 1
ATOM 2818 C C . ASP B 1 163 ? 11.555 31.016 -7.133 1 91.31 163 ASP B C 1
ATOM 2820 O O . ASP B 1 163 ? 11.586 29.953 -6.5 1 91.31 163 ASP B O 1
ATOM 2824 N N . LYS B 1 164 ? 12.023 31.109 -8.289 1 91 164 LYS B N 1
ATOM 2825 C CA . LYS B 1 164 ? 12.367 29.938 -9.102 1 91 164 LYS B CA 1
ATOM 2826 C C . LYS B 1 164 ? 13.578 29.203 -8.516 1 91 164 LYS B C 1
ATOM 2828 O O . LYS B 1 164 ? 13.875 28.078 -8.922 1 91 164 LYS B O 1
ATOM 2833 N N . SER B 1 165 ? 14.234 29.781 -7.621 1 92 165 SER B N 1
ATOM 2834 C CA . SER B 1 165 ? 15.383 29.141 -6.992 1 92 165 SER B CA 1
ATOM 2835 C C . SER B 1 165 ? 14.953 28.266 -5.82 1 92 165 SER B C 1
ATOM 2837 O O . SER B 1 165 ? 15.758 27.516 -5.262 1 92 165 SER B O 1
ATOM 2839 N N . LYS B 1 166 ? 13.711 28.344 -5.488 1 92.88 166 LYS B N 1
ATOM 2840 C CA . LYS B 1 166 ? 13.18 27.578 -4.371 1 92.88 166 LYS B CA 1
ATOM 2841 C C . LYS B 1 166 ? 12.195 26.516 -4.859 1 92.88 166 LYS B C 1
ATOM 2843 O O . LYS B 1 166 ? 11.805 26.5 -6.031 1 92.88 166 LYS B O 1
ATOM 2848 N N . TYR B 1 167 ? 11.891 25.625 -3.912 1 91.94 167 TYR B N 1
ATOM 2849 C CA . TYR B 1 167 ? 11.055 24.5 -4.316 1 91.94 167 TYR B CA 1
ATOM 2850 C C . TYR B 1 167 ? 9.883 24.328 -3.363 1 91.94 167 TYR B C 1
ATOM 2852 O O . TYR B 1 167 ? 9.977 24.656 -2.178 1 91.94 167 TYR B O 1
ATOM 2860 N N . THR B 1 168 ? 8.766 23.906 -3.951 1 92.31 168 THR B N 1
ATOM 2861 C CA . THR B 1 168 ? 7.578 23.516 -3.201 1 92.31 168 THR B CA 1
ATOM 2862 C C . THR B 1 168 ? 7.145 22.109 -3.582 1 92.31 168 THR B C 1
ATOM 2864 O O . THR B 1 168 ? 7.832 21.422 -4.344 1 92.31 168 THR B O 1
ATOM 2867 N N . PHE B 1 169 ? 6.125 21.641 -2.822 1 90.94 169 PHE B N 1
ATOM 2868 C CA . PHE B 1 169 ? 5.75 20.25 -3.039 1 90.94 169 PHE B CA 1
ATOM 2869 C C . PHE B 1 169 ? 4.242 20.109 -3.217 1 90.94 169 PHE B C 1
ATOM 2871 O O . PHE B 1 169 ? 3.475 20.906 -2.662 1 90.94 169 PHE B O 1
ATOM 2878 N N . ARG B 1 170 ? 3.916 19.203 -4.039 1 91.38 170 ARG B N 1
ATOM 2879 C CA . ARG B 1 170 ? 2.521 18.812 -4.203 1 91.38 170 ARG B CA 1
ATOM 2880 C C . ARG B 1 170 ? 2.322 17.344 -3.83 1 91.38 170 ARG B C 1
ATOM 2882 O O . ARG B 1 170 ? 3.188 16.5 -4.098 1 91.38 170 ARG B O 1
ATOM 2889 N N . ILE B 1 171 ? 1.177 16.984 -3.291 1 91.06 171 ILE B N 1
ATOM 2890 C CA . ILE B 1 171 ? 0.836 15.617 -2.938 1 91.06 171 ILE B CA 1
ATOM 2891 C C . ILE B 1 171 ? 0.54 14.82 -4.203 1 91.06 171 ILE B C 1
ATOM 2893 O O . ILE B 1 171 ? -0.133 15.312 -5.113 1 91.06 171 ILE B O 1
ATOM 2897 N N . GLU B 1 172 ? 1.13 13.672 -4.301 1 93.31 172 GLU B N 1
ATOM 2898 C CA . GLU B 1 172 ? 0.924 12.719 -5.391 1 93.31 172 GLU B CA 1
ATOM 2899 C C . GLU B 1 172 ? 0.756 11.297 -4.859 1 93.31 172 GLU B C 1
ATOM 2901 O O . GLU B 1 172 ? 1.32 10.945 -3.82 1 93.31 172 GLU B O 1
ATOM 2906 N N . TYR B 1 173 ? -0.147 10.555 -5.527 1 93.12 173 TYR B N 1
ATOM 2907 C CA . TYR B 1 173 ? -0.321 9.156 -5.18 1 93.12 173 TYR B CA 1
ATOM 2908 C C . TYR B 1 173 ? 0.29 8.25 -6.242 1 93.12 173 TYR B C 1
ATOM 2910 O O . TYR B 1 173 ? -0.217 8.164 -7.363 1 93.12 173 TYR B O 1
ATOM 2918 N N . LEU B 1 174 ? 1.35 7.566 -5.863 1 95.44 174 LEU B N 1
ATOM 2919 C CA . LEU B 1 174 ? 2.164 6.742 -6.754 1 95.44 174 LEU B CA 1
ATOM 2920 C C . LEU B 1 174 ? 1.803 5.27 -6.609 1 95.44 174 LEU B C 1
ATOM 2922 O O . LEU B 1 174 ? 1.64 4.77 -5.492 1 95.44 174 LEU B O 1
ATOM 2926 N N . ASN B 1 175 ? 1.652 4.617 -7.797 1 95.12 175 ASN B N 1
ATOM 2927 C CA . ASN B 1 175 ? 1.51 3.164 -7.77 1 95.12 175 ASN B CA 1
ATOM 2928 C C . ASN B 1 175 ? 2.857 2.471 -7.59 1 95.12 175 ASN B C 1
ATOM 2930 O O . ASN B 1 175 ? 3.695 2.492 -8.492 1 95.12 175 ASN B O 1
ATOM 2934 N N . VAL B 1 176 ? 3.016 1.866 -6.449 1 97 176 VAL B N 1
ATOM 2935 C CA . VAL B 1 176 ? 4.27 1.21 -6.098 1 97 176 VAL B CA 1
ATOM 2936 C C . VAL B 1 176 ? 4.141 -0.297 -6.305 1 97 176 VAL B C 1
ATOM 2938 O O . VAL B 1 176 ? 3.227 -0.928 -5.77 1 97 176 VAL B O 1
ATOM 2941 N N . PRO B 1 177 ? 5.027 -0.914 -7.176 1 98.31 177 PRO B N 1
ATOM 2942 C CA . PRO B 1 177 ? 5.047 -2.377 -7.23 1 98.31 177 PRO B CA 1
ATOM 2943 C C . PRO B 1 177 ? 5.449 -3.01 -5.898 1 98.31 177 PRO B C 1
ATOM 2945 O O . PRO B 1 177 ? 6.457 -2.621 -5.305 1 98.31 177 PRO B O 1
ATOM 2948 N N . VAL B 1 178 ? 4.695 -4.035 -5.512 1 97.81 178 VAL B N 1
ATOM 2949 C CA . VAL B 1 178 ? 4.941 -4.504 -4.152 1 97.81 178 VAL B CA 1
ATOM 2950 C C . VAL B 1 178 ? 5.16 -6.016 -4.156 1 97.81 178 VAL B C 1
ATOM 2952 O O . VAL B 1 178 ? 5.707 -6.574 -3.201 1 97.81 178 VAL B O 1
ATOM 2955 N N . ALA B 1 179 ? 4.691 -6.672 -5.18 1 98.56 179 ALA B N 1
ATOM 2956 C CA . ALA B 1 179 ? 4.816 -8.125 -5.273 1 98.56 179 ALA B CA 1
ATOM 2957 C C . ALA B 1 179 ? 4.539 -8.609 -6.695 1 98.56 179 ALA B C 1
ATOM 2959 O O . ALA B 1 179 ? 4.242 -7.805 -7.582 1 98.56 179 ALA B O 1
ATOM 2960 N N . CYS B 1 180 ? 4.691 -9.852 -6.891 1 98.5 180 CYS B N 1
ATOM 2961 C CA . CYS B 1 180 ? 4.336 -10.484 -8.156 1 98.5 180 CYS B CA 1
ATOM 2962 C C . CYS B 1 180 ? 3.354 -11.633 -7.941 1 98.5 180 CYS B C 1
ATOM 2964 O O . CYS B 1 180 ? 3.332 -12.242 -6.871 1 98.5 180 CYS B O 1
ATOM 2966 N N . THR B 1 181 ? 2.557 -11.867 -8.906 1 98.56 181 THR B N 1
ATOM 2967 C CA . THR B 1 181 ? 1.614 -12.977 -8.891 1 98.56 181 THR B CA 1
ATOM 2968 C C . THR B 1 181 ? 1.524 -13.633 -10.266 1 98.56 181 THR B C 1
ATOM 2970 O O . THR B 1 181 ? 1.944 -13.039 -11.266 1 98.56 181 THR B O 1
ATOM 2973 N N . CYS B 1 182 ? 1.068 -14.898 -10.289 1 97.62 182 CYS B N 1
ATOM 2974 C CA . CYS B 1 182 ? 0.967 -15.648 -11.539 1 97.62 182 CYS B CA 1
ATOM 2975 C C . CYS B 1 182 ? -0.453 -15.594 -12.086 1 97.62 182 CYS B C 1
ATOM 2977 O O . CYS B 1 182 ? -1.411 -15.906 -11.375 1 97.62 182 CYS B O 1
ATOM 2979 N N . VAL B 1 183 ? -0.527 -15.242 -13.391 1 96.62 183 VAL B N 1
ATOM 2980 C CA . VAL B 1 183 ? -1.839 -15.133 -14.023 1 96.62 183 VAL B CA 1
ATOM 2981 C C . VAL B 1 183 ? -1.843 -15.906 -15.336 1 96.62 183 VAL B C 1
ATOM 2983 O O . VAL B 1 183 ? -0.796 -16.078 -15.969 1 96.62 183 VAL B O 1
ATOM 2986 N N . VAL B 1 184 ? -3.037 -16.344 -15.68 1 93.94 184 VAL B N 1
ATOM 2987 C CA . VAL B 1 184 ? -3.189 -16.953 -17 1 93.94 184 VAL B CA 1
ATOM 2988 C C . VAL B 1 184 ? -3.102 -15.875 -18.078 1 93.94 184 VAL B C 1
ATOM 2990 O O . VAL B 1 184 ? -3.607 -14.766 -17.891 1 93.94 184 VAL B O 1
ATOM 2993 N N . PRO B 1 185 ? -2.42 -16.266 -19.188 1 91.31 185 PRO B N 1
ATOM 2994 C CA . PRO B 1 185 ? -2.287 -15.273 -20.281 1 91.31 185 PRO B CA 1
ATOM 2995 C C . PRO B 1 185 ? -3.631 -14.883 -20.875 1 91.31 185 PRO B C 1
ATOM 2997 O O . PRO B 1 185 ? -4.574 -15.672 -20.875 1 91.31 185 PRO B O 1
ATOM 3000 N N . ARG B 1 186 ? -3.699 -13.602 -21.453 1 85.69 186 ARG B N 1
ATOM 3001 C CA . ARG B 1 186 ? -4.902 -13.109 -22.109 1 85.69 186 ARG B CA 1
ATOM 3002 C C . ARG B 1 186 ? -5.055 -13.727 -23.5 1 85.69 186 ARG B C 1
ATOM 3004 O O . ARG B 1 186 ? -4.062 -14.086 -24.141 1 85.69 186 ARG B O 1
#

Radius of gyration: 29.93 Å; Cα contacts (8 Å, |Δi|>4): 648; chains: 2; bounding box: 63×102×81 Å

Foldseek 3Di:
DVVVVVVVVVVVVVVVVVPPVPPPVDPPFDWAAPVRVPDDCQVVCCVAPRNPDDCCPDPFNVVQVVVVVVCVVCVVPDDPQLADDQDDCVVQVPDPDPLSVFQQHWDWDWQADPQKVVRTTTAIDGRDQAGADPVRSHGDPQKGKDFDWDWDKMWGWDADPVHRNIIGTDIDIDIGGDHIDIDGDD/DVVVVVVVVVVVVVVVVVPPVPPPVDPPFDWAAPVRCPPDCQVVCCVAPRNPDDCCPDPFNVVQVVVVVVCVVCVVPDDPQLADDLDDCVVQVPDPDPLSNFQQHWDWDWQADPQKVVRTTTAIDGRDQAGADPVRSHGDPQKGKDFDWDWDKMWGWDADPVHRNIIGTDIDIDIGGDHIDIDGDD

pLDDT: mean 81.87, std 16.71, range [38.34, 98.62]

Sequence (372 aa):
MQSLWFLLLLAVFSACHVYAKGNHKKPHVHCFTNQELASPSKRVVQHFVGHRMDWSKYSCVELVEQLENSDSSKRRKRNTQVSCPNFNFIADNKSNEISKRSISPWTYRIDVDENRFPQKLAFAKCLCNHCISTYTGKETSALNSVLITQSMLVLRKETCPEDKSKYTFRIEYLNVPVACTCVVPRMQSLWFLLLLAVFSACHVYAKGNHKKPHVHCFTNQELASPSKRVVQHFVGHRMDWSKYSCVELVEQLENSDSSKRRKRNTQVSCPNFNFIADNKSNEISKRSISPWTYRIDVDENRFPQKLAFAKCLCNHCISTYTGKETSALNSVLITQSMLVLRKETCPEDKSKYTFRIEYLNVPVACTCVVPR

Solvent-accessible surface area (backbone atoms only — not comparable to full-atom values): 20526 Å² total; per-residue (Å²): 119,68,68,62,54,54,57,53,52,53,55,53,54,55,59,56,61,62,63,61,64,61,73,72,71,65,80,83,77,73,63,39,44,68,70,63,63,71,42,79,63,59,62,57,39,36,72,64,42,13,79,67,65,60,68,68,69,30,58,39,38,45,46,35,60,57,50,55,59,48,44,66,71,38,62,78,59,75,86,72,69,83,58,58,69,71,57,46,68,72,66,28,22,71,45,87,45,64,44,63,20,22,39,22,30,39,47,73,42,78,44,78,37,94,55,34,40,75,36,58,35,32,30,40,40,60,37,36,72,26,18,45,32,88,86,77,27,36,72,32,85,74,28,32,31,39,76,39,67,44,57,43,82,34,33,34,60,37,69,23,91,91,42,76,80,24,32,25,71,42,83,40,75,44,76,42,34,68,41,35,22,39,22,46,60,113,119,69,66,63,52,54,56,53,52,54,55,54,55,56,58,57,59,61,64,62,64,61,74,71,70,65,80,83,77,72,63,38,44,68,72,63,61,71,40,85,58,58,64,56,38,35,71,65,42,13,78,69,66,59,67,68,70,29,56,40,39,44,45,35,60,57,51,56,58,48,44,67,70,40,61,77,59,76,84,73,69,83,58,56,69,70,55,46,67,72,66,29,22,70,45,88,46,63,43,61,20,20,38,22,30,39,46,74,42,78,45,79,38,92,52,34,43,76,37,58,35,32,30,39,40,62,39,35,72,28,16,44,32,89,86,78,26,37,75,32,85,74,26,31,31,40,78,38,68,44,57,43,84,35,33,36,60,36,70,22,92,92,42,76,81,25,32,25,71,43,82,40,76,42,76,40,34,68,40,36,23,38,24,50,60,112

Organism: Aquarana catesbeiana (NCBI:txid8400)

Secondary structure (DSSP, 8-state):
-HHHHHHHHHHHHHHHHHHT-----------B-HHHHHS-THHHHHHHT-SS--GGGSHHHHHHHHHHHHHHHHTTS-----------HHHHHH---HHHHBSS-EEEEEEE-TTEESSEEEEEEES-SEEE-TTTSSEEEEEEEEEEEEEEEEEEEEE-SS-TTSEEEEEEEEEEEEEEEEE---/-HHHHHHHHHHHHHHHHHHT-----------B-HHHHHS-THHHHHHHT-SS--GGGSHHHHHHHHHHHHHHHHTTS-----------HHHHHT---HHHHBSS-EEEEEEE-TTEESSEEEEEEES-SEEE-TTTSSEEEEEEEEEEEEEEEEEEEEE-SS-TTSEEEEEEEEEEEEEEEEE---

InterPro domains:
  IPR010345 Interleukin-17 family [PF06083] (102-184)
  IPR020440 Interleukin-17, chordata [PR01932] (104-116)
  IPR020440 Interleukin-17, chordata [PR01932] (123-132)
  IPR020440 Interleukin-17, chordata [PR01932] (169-183)
  IPR029034 Cystine-knot cytokine [G3DSA:2.10.90.10] (59-186)
  IPR029034 Cystine-knot cytokine [SSF57501] (94-186)

Nearest PDB structures (foldseek):
  5nan-assembly2_E  TM=7.298E-01  e=4.583E-09  Homo sapiens
  6hg4-assembly1_A-2  TM=7.060E-01  e=1.711E-08  Homo sapiens
  5n92-assembly1_A  TM=6.698E-01  e=8.506E-08  Homo sapiens
  4hsa-assembly1_A  TM=6.691E-01  e=1.345E-07  Homo sapiens
  4qhu-assembly1_C  TM=6.299E-01  e=6.764E-08  Homo sapiens